Protein AF-A0A210QEM3-F1 (afdb_monomer_lite)

Foldseek 3Di:
DDDDDDDDDDDDDPPPPDPPPDDDDDDDDDDDDDDDDDDDDDDDDDDDDDDDDDDDDDPDPDPPPPPPPPPVDQDDDDPPQWDWDDDPNDTAIEGKDKEAWQWFWATDPHHHYHIDTDGADPQWTGGHIDMPSDPDRHTDGQDDLVVAPQKDFAPDWAAADVGDIHRIAGNQVQQWAESHSNDTDHHDDDPQWTQDNHRDTDGDDDPPPPPDD

Organism: Mizuhopecten yessoensis (NCBI:txid6573)

Sequence (213 aa):
MYGLPALIQVLTFSVLICCIRHGLSLEPDDKLQTLGNDEPNKRQLEQSINPLGGSRVLLALLPRDDESDSKEQPPQFDYAYQIKREKDGRMIICGRTTCPPGTEVNPCKINNSDDTCIGCPPGKQMLDQTRSEAYVLHCVDIPSCHNWPGTVETAENHKCTGGFRMRCRCNTEDGKCGYDPCHCMKRSCAEGESLQQNCTCKPLVEPEVTTRR

Secondary structure (DSSP, 8-state):
-----------S--SSSSSSS---------------------------------------------------PPPP--SSSEEEEEETTEEEEEE--EEPTTEEEE--SSTTEE-EEEEPPTTEE--S-EETTSS--SPEE---GGGSTTEEEEEEEEEPTTS-EEEEEE-TTTTEE-S-GGGPEE----TTEEE-TTS-EEE----------

pLDDT: mean 74.05, std 21.32, range [36.38, 98.0]

Radius of gyration: 32.5 Å; chains: 1; bounding box: 85×85×70 Å

Structure (mmCIF, N/CA/C/O backbone):
data_AF-A0A210QEM3-F1
#
_entry.id   AF-A0A210QEM3-F1
#
loop_
_atom_site.group_PDB
_atom_site.id
_atom_site.type_symbol
_atom_site.label_atom_id
_atom_site.label_alt_id
_atom_site.label_comp_id
_atom_site.label_asym_id
_atom_site.label_entity_id
_atom_site.label_seq_id
_atom_site.pdbx_PDB_ins_code
_atom_site.Cartn_x
_atom_site.Cartn_y
_atom_site.Cartn_z
_atom_site.occupancy
_atom_site.B_iso_or_equiv
_atom_site.auth_seq_id
_atom_site.auth_comp_id
_atom_site.auth_asym_id
_atom_site.auth_atom_id
_atom_site.pdbx_PDB_model_num
ATOM 1 N N . MET A 1 1 ? -43.822 52.856 2.949 1.00 37.34 1 MET A N 1
ATOM 2 C CA . MET A 1 1 ? -44.004 52.277 4.296 1.00 37.34 1 MET A CA 1
ATOM 3 C C . MET A 1 1 ? -43.200 50.986 4.341 1.00 37.34 1 MET A C 1
ATOM 5 O O . MET A 1 1 ? -43.490 50.126 3.527 1.00 37.34 1 MET A O 1
ATOM 9 N N . TYR A 1 2 ? -42.169 50.959 5.203 1.00 40.00 2 TYR A N 1
ATOM 10 C CA . TYR A 1 2 ? -41.313 49.838 5.663 1.00 40.00 2 TYR A CA 1
ATOM 11 C C . TYR A 1 2 ? -40.713 48.915 4.569 1.00 40.00 2 TYR A C 1
ATOM 13 O O . TYR A 1 2 ? -41.435 48.180 3.919 1.00 40.00 2 TYR A O 1
ATOM 21 N N . GLY A 1 3 ? -39.410 48.859 4.275 1.00 40.75 3 GLY A N 1
ATOM 22 C CA . GLY A 1 3 ? -38.230 49.235 5.051 1.00 40.75 3 GLY A CA 1
ATOM 23 C C . GLY A 1 3 ? -37.833 48.134 6.038 1.00 40.75 3 GLY A C 1
ATOM 24 O O . GLY A 1 3 ? -38.239 48.217 7.190 1.00 40.75 3 GLY A O 1
ATOM 25 N N . LEU A 1 4 ? -37.037 47.145 5.605 1.00 43.06 4 LEU A N 1
ATOM 26 C CA . LEU A 1 4 ? -36.119 46.392 6.474 1.00 43.06 4 LEU A CA 1
ATOM 27 C C . LEU A 1 4 ? -34.976 45.751 5.654 1.00 43.06 4 LEU A C 1
ATOM 29 O O . LEU A 1 4 ? -35.239 45.262 4.554 1.00 43.06 4 LEU A O 1
ATOM 33 N N . PRO A 1 5 ? -33.719 45.797 6.140 1.00 57.25 5 PRO A N 1
ATOM 34 C CA . PRO A 1 5 ? -32.524 45.648 5.319 1.00 57.25 5 PRO A CA 1
ATOM 35 C C . PRO A 1 5 ? -31.789 44.316 5.516 1.00 57.25 5 PRO A C 1
ATOM 37 O O . PRO A 1 5 ? -31.920 43.631 6.528 1.00 57.25 5 PRO A O 1
ATOM 40 N N . ALA A 1 6 ? -30.948 44.014 4.528 1.00 52.09 6 ALA A N 1
ATOM 41 C CA . ALA A 1 6 ? -29.898 43.013 4.579 1.00 52.09 6 ALA A CA 1
ATOM 42 C C . ALA A 1 6 ? -28.886 43.325 5.695 1.00 52.09 6 ALA A C 1
ATOM 44 O O . ALA A 1 6 ? -28.260 44.383 5.697 1.00 52.09 6 ALA A O 1
ATOM 45 N N . LEU A 1 7 ? -28.716 42.390 6.627 1.00 48.38 7 LEU A N 1
ATOM 46 C CA . LEU A 1 7 ? -27.633 42.364 7.608 1.00 48.38 7 LEU A CA 1
ATOM 47 C C . LEU A 1 7 ? -27.592 40.955 8.198 1.00 48.38 7 LEU A C 1
ATOM 49 O O . LEU A 1 7 ? -28.555 40.557 8.835 1.00 48.38 7 LEU A O 1
ATOM 53 N N . ILE A 1 8 ? -26.522 40.210 7.915 1.00 46.78 8 ILE A N 1
ATOM 54 C CA . ILE A 1 8 ? -25.832 39.203 8.750 1.00 46.78 8 ILE A CA 1
ATOM 55 C C . ILE A 1 8 ? -24.813 38.539 7.811 1.00 46.78 8 ILE A C 1
ATOM 57 O O . ILE A 1 8 ? -25.090 37.555 7.132 1.00 46.78 8 ILE A O 1
ATOM 61 N N . GLN A 1 9 ? -23.630 39.141 7.706 1.00 49.38 9 GLN A N 1
ATOM 62 C CA . GLN A 1 9 ? -22.464 38.503 7.091 1.00 49.38 9 GLN A CA 1
ATOM 63 C C . GLN A 1 9 ? -21.166 39.100 7.638 1.00 49.38 9 GLN A C 1
ATOM 65 O O . GLN A 1 9 ? -20.290 39.515 6.900 1.00 49.38 9 GLN A O 1
ATOM 70 N N . VAL A 1 10 ? -21.036 39.166 8.959 1.00 51.25 10 VAL A N 1
ATOM 71 C CA . VAL A 1 10 ? -19.742 39.320 9.632 1.00 51.25 10 VAL A CA 1
ATOM 72 C C . VAL A 1 10 ? -19.930 38.688 11.002 1.00 51.25 10 VAL A C 1
ATOM 74 O O . VAL A 1 10 ? -20.846 39.117 11.691 1.00 51.25 10 VAL A O 1
ATOM 77 N N . LEU A 1 11 ? -19.147 37.658 11.347 1.00 48.66 11 LEU A N 1
ATOM 78 C CA . LEU A 1 11 ? -18.723 37.268 12.709 1.00 48.66 11 LEU A CA 1
ATOM 79 C C . LEU A 1 11 ? -18.303 35.786 12.746 1.00 48.66 11 LEU A C 1
ATOM 81 O O . LEU A 1 11 ? -19.005 34.968 13.315 1.00 48.66 11 LEU A O 1
ATOM 85 N N . THR A 1 12 ? -17.133 35.448 12.196 1.00 50.28 12 THR A N 1
ATOM 86 C CA . THR A 1 12 ? -16.315 34.305 12.669 1.00 50.28 12 THR A CA 1
ATOM 87 C C . THR A 1 12 ? -14.859 34.482 12.217 1.00 50.28 12 THR A C 1
ATOM 89 O O . THR A 1 12 ? -14.340 33.689 11.442 1.00 50.28 12 THR A O 1
ATOM 92 N N . PHE A 1 13 ? -14.188 35.552 12.656 1.00 46.12 13 PHE A N 1
ATOM 93 C CA . PHE A 1 13 ? -12.737 35.734 12.450 1.00 46.12 13 PHE A CA 1
ATOM 94 C C . PHE A 1 13 ? -12.047 36.382 13.665 1.00 46.12 13 PHE A C 1
ATOM 96 O O . PHE A 1 13 ? -11.119 37.172 13.527 1.00 46.12 13 PHE A O 1
ATOM 103 N N . SER A 1 14 ? -12.489 36.062 14.888 1.00 47.56 14 SER A N 1
ATOM 104 C CA . SER A 1 14 ? -11.994 36.745 16.101 1.00 47.56 14 SER A CA 1
ATOM 105 C C . SER A 1 14 ? -11.595 35.825 17.261 1.00 47.56 14 SER A C 1
ATOM 107 O O . SER A 1 14 ? -11.586 36.269 18.401 1.00 47.56 14 SER A O 1
ATOM 109 N N . VAL A 1 15 ? -11.212 34.568 17.005 1.00 48.41 15 VAL A N 1
ATOM 110 C CA . VAL A 1 15 ? -10.744 33.645 18.072 1.00 48.41 15 VAL A CA 1
ATOM 111 C C . VAL A 1 15 ? -9.294 33.179 17.869 1.00 48.41 15 VAL A C 1
ATOM 113 O O . VAL A 1 15 ? -8.846 32.233 18.499 1.00 48.41 15 VAL A O 1
ATOM 116 N N . LEU A 1 16 ? -8.504 33.862 17.032 1.00 46.97 16 LEU A N 1
ATOM 117 C CA . LEU A 1 16 ? -7.107 33.470 16.794 1.00 46.97 16 LEU A CA 1
ATOM 118 C C . LEU A 1 16 ? -6.086 34.601 16.966 1.00 46.97 16 LEU A C 1
ATOM 120 O O . LEU A 1 16 ? -5.056 34.588 16.311 1.00 46.97 16 LEU A O 1
ATOM 124 N N . ILE A 1 17 ? -6.345 35.588 17.833 1.00 48.59 17 ILE A N 1
ATOM 125 C CA . ILE A 1 17 ? -5.332 36.581 18.241 1.00 48.59 17 ILE A CA 1
ATOM 126 C C . ILE A 1 17 ? -5.598 37.012 19.694 1.00 48.59 17 ILE A C 1
ATOM 128 O O . ILE A 1 17 ? -6.078 38.111 19.945 1.00 48.59 17 ILE A O 1
ATOM 132 N N . CYS A 1 18 ? -5.336 36.143 20.677 1.00 42.44 18 CYS A N 1
ATOM 133 C CA . CYS A 1 18 ? -5.337 36.567 22.090 1.00 42.44 18 CYS A CA 1
ATOM 134 C C . CYS A 1 18 ? -4.281 35.880 22.981 1.00 42.44 18 CYS A C 1
ATOM 136 O O . CYS A 1 18 ? -4.315 36.035 24.195 1.00 42.44 18 CYS A O 1
ATOM 138 N N . CYS A 1 19 ? -3.301 35.167 22.410 1.00 47.31 19 CYS A N 1
ATOM 139 C CA . CYS A 1 19 ? -2.263 34.481 23.202 1.00 47.31 19 CYS A CA 1
ATOM 140 C C . CYS A 1 19 ? -0.838 35.037 23.031 1.00 47.31 19 CYS A C 1
ATOM 142 O O . CYS A 1 19 ? 0.101 34.415 23.505 1.00 47.31 19 CYS A O 1
ATOM 144 N N . ILE A 1 20 ? -0.647 36.206 22.404 1.00 47.25 20 ILE A N 1
ATOM 145 C CA . ILE A 1 20 ? 0.704 36.781 22.194 1.00 47.25 20 ILE A CA 1
ATOM 146 C C . ILE A 1 20 ? 1.049 37.884 23.221 1.00 47.25 20 ILE A C 1
ATOM 148 O O . ILE A 1 20 ? 2.148 38.423 23.208 1.00 47.25 20 ILE A O 1
ATOM 152 N N . ARG A 1 21 ? 0.153 38.239 24.159 1.00 48.31 21 ARG A N 1
ATOM 153 C CA . ARG A 1 21 ? 0.318 39.474 24.957 1.00 48.31 21 ARG A CA 1
ATOM 154 C C . ARG A 1 21 ? 0.451 39.338 26.474 1.00 48.31 21 ARG A C 1
ATOM 156 O O . ARG A 1 21 ? 0.221 40.319 27.169 1.00 48.31 21 ARG A O 1
ATOM 163 N N . HIS A 1 22 ? 0.883 38.192 26.990 1.00 42.38 22 HIS A N 1
ATOM 164 C CA . HIS A 1 22 ? 1.347 38.114 28.377 1.00 42.38 22 HIS A CA 1
ATOM 165 C C . HIS A 1 22 ? 2.689 37.393 28.446 1.00 42.38 22 HIS A C 1
ATOM 167 O O . HIS A 1 22 ? 2.759 36.169 28.441 1.00 42.38 22 HIS A O 1
ATOM 173 N N . GLY A 1 23 ? 3.755 38.197 28.493 1.00 48.69 23 GLY A N 1
ATOM 174 C CA . GLY A 1 23 ? 5.089 37.750 28.855 1.00 48.69 23 GLY A CA 1
ATOM 175 C C . GLY A 1 23 ? 5.078 37.189 30.270 1.00 48.69 23 GLY A C 1
ATOM 176 O O . GLY A 1 23 ? 5.073 37.940 31.243 1.00 48.69 23 GLY A O 1
ATOM 177 N N . LEU A 1 24 ? 5.066 35.865 30.364 1.00 41.03 24 LEU A N 1
ATOM 178 C CA . LEU A 1 24 ? 5.421 35.154 31.578 1.00 41.03 24 LEU A CA 1
ATOM 179 C C . LEU A 1 24 ? 6.861 34.676 31.432 1.00 41.03 24 LEU A C 1
ATOM 181 O O . LEU A 1 24 ? 7.169 33.726 30.719 1.00 41.03 24 LEU A O 1
ATOM 185 N N . SER A 1 25 ? 7.714 35.443 32.100 1.00 48.97 25 SER A N 1
ATOM 186 C CA . SER A 1 25 ? 9.073 35.113 32.492 1.00 48.97 25 SER A CA 1
ATOM 187 C C . SER A 1 25 ? 9.049 33.891 33.411 1.00 48.97 25 SER A C 1
ATOM 189 O O . SER A 1 25 ? 8.395 33.929 34.454 1.00 48.97 25 SER A O 1
ATOM 191 N N . LEU A 1 26 ? 9.749 32.826 33.028 1.00 42.75 26 LEU A N 1
ATOM 192 C CA . LEU A 1 26 ? 10.097 31.708 33.901 1.00 42.75 26 LEU A CA 1
ATOM 193 C C . LEU A 1 26 ? 11.559 31.344 33.626 1.00 42.75 26 LEU A C 1
ATOM 195 O O . LEU A 1 26 ? 11.868 30.626 32.682 1.00 42.75 26 LEU A O 1
ATOM 199 N N . GLU A 1 27 ? 12.435 31.864 34.474 1.00 52.75 27 GLU A N 1
ATOM 200 C CA . GLU A 1 27 ? 13.773 31.346 34.764 1.00 52.75 27 GLU A CA 1
ATOM 201 C C . GLU A 1 27 ? 13.915 31.324 36.299 1.00 52.75 27 GLU A C 1
ATOM 203 O O . GLU A 1 27 ? 13.178 32.048 36.979 1.00 52.75 27 GLU A O 1
ATOM 208 N N . PRO A 1 28 ? 14.931 30.660 36.864 1.00 63.88 28 PRO A N 1
ATOM 209 C CA . PRO A 1 28 ? 15.351 29.274 36.647 1.00 63.88 28 PRO A CA 1
ATOM 210 C C . PRO A 1 28 ? 15.502 28.558 38.012 1.00 63.88 28 PRO A C 1
ATOM 212 O O . PRO A 1 28 ? 15.402 29.194 39.055 1.00 63.88 28 PRO A O 1
ATOM 215 N N . ASP A 1 29 ? 15.794 27.255 38.035 1.00 46.38 29 ASP A N 1
ATOM 216 C CA . ASP A 1 29 ? 16.533 26.705 39.178 1.00 46.38 29 ASP A CA 1
ATOM 217 C C . ASP A 1 29 ? 17.413 25.516 38.786 1.00 46.38 29 ASP A C 1
ATOM 219 O O . ASP A 1 29 ? 17.016 24.586 38.079 1.00 46.38 29 ASP A O 1
ATOM 223 N N . ASP A 1 30 ? 18.641 25.628 39.272 1.00 45.38 30 ASP A N 1
ATOM 224 C CA . ASP A 1 30 ? 19.805 24.781 39.106 1.00 45.38 30 ASP A CA 1
ATOM 225 C C . ASP A 1 30 ? 19.630 23.347 39.628 1.00 45.38 30 ASP A C 1
ATOM 227 O O . ASP A 1 30 ? 19.049 23.116 40.691 1.00 45.38 30 ASP A O 1
ATOM 231 N N . LYS A 1 31 ? 20.294 22.391 38.958 1.00 47.41 31 LYS A N 1
ATOM 232 C CA . LYS A 1 31 ? 21.252 21.466 39.603 1.00 47.41 31 LYS A CA 1
ATOM 233 C C . LYS A 1 31 ? 22.056 20.651 38.584 1.00 47.41 31 LYS A C 1
ATOM 235 O O . LYS A 1 31 ? 21.668 19.578 38.139 1.00 47.41 31 LYS A O 1
ATOM 240 N N . LEU A 1 32 ? 23.212 21.220 38.259 1.00 42.81 32 LEU A N 1
ATOM 241 C CA . LEU A 1 32 ? 24.548 20.618 38.243 1.00 42.81 32 LEU A CA 1
ATOM 242 C C . LEU A 1 32 ? 24.647 19.080 38.390 1.00 42.81 32 LEU A C 1
ATOM 244 O O . LEU A 1 32 ? 24.393 18.542 39.466 1.00 42.81 32 LEU A O 1
ATOM 248 N N . GLN A 1 33 ? 25.217 18.419 37.376 1.00 44.97 33 GLN A N 1
ATOM 249 C CA . GLN A 1 33 ? 26.325 17.474 37.574 1.00 44.97 33 GLN A CA 1
ATOM 250 C C . GLN A 1 33 ? 27.206 17.385 36.315 1.00 44.97 33 GLN A C 1
ATOM 252 O O . GLN A 1 33 ? 26.796 16.950 35.244 1.00 44.97 33 GLN A O 1
ATOM 257 N N . THR A 1 34 ? 28.430 17.870 36.498 1.00 45.78 34 THR A N 1
ATOM 258 C CA . THR A 1 34 ? 29.618 17.843 35.638 1.00 45.78 34 THR A CA 1
ATOM 259 C C . THR A 1 34 ? 30.283 16.470 35.572 1.00 45.78 34 THR A C 1
ATOM 261 O O . THR A 1 34 ? 30.386 15.821 36.610 1.00 45.78 34 THR A O 1
ATOM 264 N N . LEU A 1 35 ? 30.837 16.130 34.397 1.00 41.78 35 LEU A N 1
ATOM 265 C CA . LEU A 1 35 ? 32.106 15.417 34.099 1.00 41.78 35 LEU A CA 1
ATOM 266 C C . LEU A 1 35 ? 31.945 14.765 32.710 1.00 41.78 35 LEU A C 1
ATOM 268 O O . LEU A 1 35 ? 30.997 14.025 32.502 1.00 41.78 35 LEU A O 1
ATOM 272 N N . GLY A 1 36 ? 32.786 14.955 31.702 1.00 37.44 36 GLY A N 1
ATOM 273 C CA . GLY A 1 36 ? 34.039 15.677 31.555 1.00 37.44 36 GLY A CA 1
ATOM 274 C C . GLY A 1 36 ? 34.586 15.391 30.145 1.00 37.44 36 GLY A C 1
ATOM 275 O O . GLY A 1 36 ? 34.255 14.362 29.567 1.00 37.44 36 GLY A O 1
ATOM 276 N N . ASN A 1 37 ? 35.414 16.316 29.656 1.00 44.66 37 ASN A N 1
ATOM 277 C CA . ASN A 1 37 ? 36.525 16.134 28.710 1.00 44.66 37 ASN A CA 1
ATOM 278 C C . ASN A 1 37 ? 36.220 15.551 27.314 1.00 44.66 37 ASN A C 1
ATOM 280 O O . ASN A 1 37 ? 35.987 14.361 27.156 1.00 44.66 37 ASN A O 1
ATOM 284 N N . ASP A 1 38 ? 36.295 16.390 26.278 1.00 40.47 38 ASP A N 1
ATOM 285 C CA . ASP A 1 38 ? 37.507 16.521 25.446 1.00 40.47 38 ASP A CA 1
ATOM 286 C C . ASP A 1 38 ? 37.224 17.446 24.241 1.00 40.47 38 ASP A C 1
ATOM 288 O O . ASP A 1 38 ? 36.513 17.110 23.295 1.00 40.47 38 ASP A O 1
ATOM 292 N N . GLU A 1 39 ? 37.798 18.648 24.296 1.00 48.88 39 GLU A N 1
ATOM 293 C CA . GLU A 1 39 ? 38.189 19.451 23.127 1.00 48.88 39 GLU A CA 1
ATOM 294 C C . GLU A 1 39 ? 39.600 18.975 22.676 1.00 48.88 39 GLU A C 1
ATOM 296 O O . GLU A 1 39 ? 40.240 18.266 23.454 1.00 48.88 39 GLU A O 1
ATOM 301 N N . PRO A 1 40 ? 40.184 19.375 21.518 1.00 59.03 40 PRO A N 1
ATOM 302 C CA . PRO A 1 40 ? 39.831 20.538 20.702 1.00 59.03 40 PRO A CA 1
ATOM 303 C C . PRO A 1 40 ? 39.886 20.313 19.176 1.00 59.03 40 PRO A C 1
ATOM 305 O O . PRO A 1 40 ? 40.305 19.274 18.666 1.00 59.03 40 PRO A O 1
ATOM 308 N N . ASN A 1 41 ? 39.593 21.402 18.453 1.00 36.38 41 ASN A N 1
ATOM 309 C CA . ASN A 1 41 ? 40.469 21.990 17.422 1.00 36.38 41 ASN A CA 1
ATOM 310 C C . ASN A 1 41 ? 39.759 22.254 16.085 1.00 36.38 41 ASN A C 1
ATOM 312 O O . ASN A 1 41 ? 39.701 21.389 15.212 1.00 36.38 41 ASN A O 1
ATOM 316 N N . LYS A 1 42 ? 39.372 23.517 15.855 1.00 40.91 42 LYS A N 1
ATOM 317 C CA . LYS A 1 42 ? 39.742 24.194 14.603 1.00 40.91 42 LYS A CA 1
ATOM 318 C C . LYS A 1 42 ? 39.652 25.718 14.704 1.00 40.91 42 LYS A C 1
ATOM 320 O O . LYS A 1 42 ? 38.589 26.315 14.638 1.00 40.91 42 LYS A O 1
ATOM 325 N N . ARG A 1 43 ? 40.847 26.295 14.848 1.00 48.69 43 ARG A N 1
ATOM 326 C CA . ARG A 1 43 ? 41.405 27.445 14.115 1.00 48.69 43 ARG A CA 1
ATOM 327 C C . ARG A 1 43 ? 40.424 28.487 13.556 1.00 48.69 43 ARG A C 1
ATOM 329 O O . ARG A 1 43 ? 39.762 28.260 12.551 1.00 48.69 43 ARG A O 1
ATOM 336 N N . GLN A 1 44 ? 40.514 29.668 14.171 1.00 47.59 44 GLN A N 1
ATOM 337 C CA . GLN A 1 44 ? 40.769 30.978 13.556 1.00 47.59 44 GLN A CA 1
ATOM 338 C C . GLN A 1 44 ? 40.582 31.108 12.035 1.00 47.59 44 GLN A C 1
ATOM 340 O O . GLN A 1 44 ? 41.342 30.524 11.262 1.00 47.59 44 GLN A O 1
ATOM 345 N N . LEU A 1 45 ? 39.753 32.078 11.642 1.00 48.34 45 LEU A N 1
ATOM 346 C CA . LEU A 1 45 ? 40.225 33.145 10.759 1.00 48.34 45 LEU A CA 1
ATOM 347 C C . LEU A 1 45 ? 39.426 34.430 11.019 1.00 48.34 45 LEU A C 1
ATOM 349 O O . LEU A 1 45 ? 38.253 34.539 10.673 1.00 48.34 45 LEU A O 1
ATOM 353 N N . GLU A 1 46 ? 40.083 35.393 11.661 1.00 48.38 46 GLU A N 1
ATOM 354 C CA . GLU A 1 46 ? 39.710 36.803 11.592 1.00 48.38 46 GLU A CA 1
ATOM 355 C C . GLU A 1 46 ? 39.937 37.311 10.166 1.00 48.38 46 GLU A C 1
ATOM 357 O O . GLU A 1 46 ? 40.971 37.004 9.571 1.00 48.38 46 GLU A O 1
ATOM 362 N N . GLN A 1 47 ? 39.044 38.163 9.660 1.00 42.78 47 GLN A N 1
ATOM 363 C CA . GLN A 1 47 ? 39.455 39.256 8.781 1.00 42.78 47 GLN A CA 1
ATOM 364 C C . GLN A 1 47 ? 38.427 40.392 8.784 1.00 42.78 47 GLN A C 1
ATOM 366 O O . GLN A 1 47 ? 37.324 40.304 8.252 1.00 42.78 47 GLN A O 1
ATOM 371 N N . SER A 1 48 ? 38.861 41.465 9.439 1.00 46.69 48 SER A N 1
ATOM 372 C CA . SER A 1 48 ? 38.424 42.852 9.314 1.00 46.69 48 SER A CA 1
ATOM 373 C C . SER A 1 48 ? 38.693 43.379 7.900 1.00 46.69 48 SER A C 1
ATOM 375 O O . SER A 1 48 ? 39.764 43.088 7.380 1.00 46.69 48 SER A O 1
ATOM 377 N N . ILE A 1 49 ? 37.784 44.183 7.329 1.00 43.41 49 ILE A N 1
ATOM 378 C CA . ILE A 1 49 ? 38.0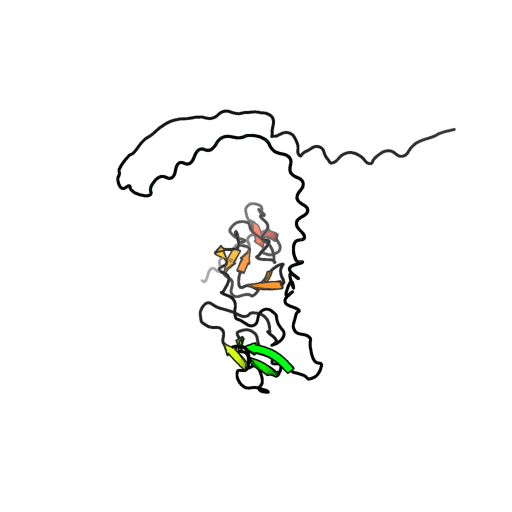79 45.351 6.471 1.00 43.41 49 ILE A CA 1
ATOM 379 C C . ILE A 1 49 ? 36.861 46.301 6.481 1.00 43.41 49 ILE A C 1
ATOM 381 O O . ILE A 1 49 ? 35.707 45.889 6.385 1.00 43.41 49 ILE A O 1
ATOM 385 N N . ASN A 1 50 ? 37.178 47.588 6.619 1.00 46.62 50 ASN A N 1
ATOM 386 C CA . ASN A 1 50 ? 36.311 48.761 6.729 1.00 46.62 50 ASN A CA 1
ATOM 387 C C . ASN A 1 50 ? 35.578 49.174 5.428 1.00 46.62 50 ASN A C 1
ATOM 389 O O . ASN A 1 50 ? 35.952 48.736 4.340 1.00 46.62 50 ASN A O 1
ATOM 393 N N . PRO A 1 51 ? 34.575 50.076 5.534 1.00 60.97 51 PRO A N 1
ATOM 394 C CA . PRO A 1 51 ? 33.771 50.582 4.421 1.00 60.97 51 PRO A CA 1
ATOM 395 C C . PRO A 1 51 ? 34.418 51.809 3.760 1.00 60.97 51 PRO A C 1
ATOM 397 O O . PRO A 1 51 ? 35.139 52.536 4.434 1.00 60.97 51 PRO A O 1
ATOM 400 N N . LEU A 1 52 ? 34.113 52.074 2.479 1.00 42.59 52 LEU A N 1
ATOM 401 C CA . LEU A 1 52 ? 33.968 53.420 1.884 1.00 42.59 52 LEU A CA 1
ATOM 402 C C . LEU A 1 52 ? 33.721 53.342 0.365 1.00 42.59 52 LEU A C 1
ATOM 404 O O . LEU A 1 52 ? 34.521 52.787 -0.374 1.00 42.59 52 LEU A O 1
ATOM 408 N N . GLY A 1 53 ? 32.624 53.977 -0.061 1.00 40.66 53 GLY A N 1
ATOM 409 C CA . GLY A 1 53 ? 32.545 54.883 -1.213 1.00 40.66 53 GLY A CA 1
ATOM 410 C C . GLY A 1 53 ? 32.939 54.392 -2.612 1.00 40.66 53 GLY A C 1
ATOM 411 O O . GLY A 1 53 ? 34.108 54.182 -2.910 1.00 4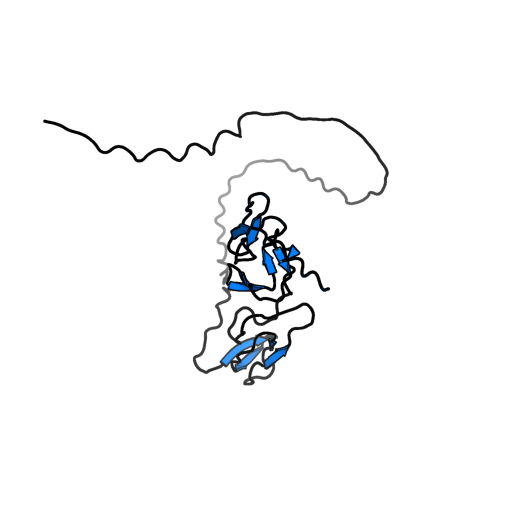0.66 53 GLY A O 1
ATOM 412 N N . GLY A 1 54 ? 31.979 54.434 -3.541 1.00 39.09 54 GLY A N 1
ATOM 413 C CA . GLY A 1 54 ? 32.307 54.588 -4.959 1.00 39.09 54 GLY A CA 1
ATOM 414 C C . GLY A 1 54 ? 31.246 54.074 -5.918 1.00 39.09 54 GLY A C 1
ATOM 415 O O . GLY A 1 54 ? 31.310 52.932 -6.358 1.00 39.09 54 GLY A O 1
ATOM 416 N N . SER A 1 55 ? 30.318 54.949 -6.311 1.00 52.31 55 SER A N 1
ATOM 417 C CA . SER A 1 55 ? 29.511 54.769 -7.520 1.00 52.31 55 SER A CA 1
ATOM 418 C C . SER A 1 55 ? 30.411 54.561 -8.735 1.00 52.31 55 SER A C 1
ATOM 420 O O . SER A 1 55 ? 31.100 55.486 -9.166 1.00 52.31 55 SER A O 1
ATOM 422 N N . ARG A 1 56 ? 30.332 53.379 -9.346 1.00 44.72 56 ARG A N 1
ATOM 423 C CA . ARG A 1 56 ? 30.655 53.175 -10.759 1.00 44.72 56 ARG A CA 1
ATOM 424 C C . ARG A 1 56 ? 29.616 52.255 -11.379 1.00 44.72 56 ARG A C 1
ATOM 426 O O . ARG A 1 56 ? 29.576 51.059 -11.121 1.00 44.72 56 ARG A O 1
ATOM 433 N N . VAL A 1 57 ? 28.780 52.868 -12.207 1.00 51.81 57 VAL A N 1
ATOM 434 C CA . VAL A 1 57 ? 27.946 52.201 -13.201 1.00 51.81 57 VAL A CA 1
ATOM 435 C C . VAL A 1 57 ? 28.896 51.540 -14.200 1.00 51.81 57 VAL A C 1
ATOM 437 O O . VAL A 1 57 ? 29.530 52.227 -14.999 1.00 51.81 57 VAL A O 1
ATOM 440 N N . LEU A 1 58 ? 29.027 50.218 -14.123 1.00 46.72 58 LEU A N 1
ATOM 441 C CA . LEU A 1 58 ? 29.639 49.401 -15.164 1.00 46.72 58 LEU A CA 1
ATOM 442 C C . LEU A 1 58 ? 28.527 48.531 -15.757 1.00 46.72 58 LEU A C 1
ATOM 444 O O . LEU A 1 58 ? 28.081 47.570 -15.135 1.00 46.72 58 LEU A O 1
ATOM 448 N N . LEU A 1 59 ? 28.057 48.896 -16.953 1.00 52.00 59 LEU A N 1
ATOM 449 C CA . LEU A 1 59 ? 27.302 47.984 -17.808 1.00 52.00 59 LEU A CA 1
ATOM 450 C C . LEU A 1 59 ? 28.263 46.868 -18.241 1.00 52.00 59 LEU A C 1
ATOM 452 O O . LEU A 1 59 ? 29.030 47.033 -19.188 1.00 52.00 59 LEU A O 1
ATOM 456 N N . ALA A 1 60 ? 28.238 45.750 -17.522 1.00 44.59 60 ALA A N 1
ATOM 457 C CA . ALA A 1 60 ? 28.817 44.499 -17.978 1.00 44.59 60 ALA A CA 1
ATOM 458 C C . ALA A 1 60 ? 27.736 43.732 -18.749 1.00 44.59 60 ALA A C 1
ATOM 460 O O . ALA A 1 60 ? 26.708 43.347 -18.194 1.00 44.59 60 ALA A O 1
ATOM 461 N N . LEU A 1 61 ? 27.966 43.551 -20.049 1.00 52.44 61 LEU A N 1
ATOM 462 C CA . LEU A 1 61 ? 27.245 42.598 -20.883 1.00 52.44 61 LEU A CA 1
ATOM 463 C C . LEU A 1 61 ? 27.598 41.193 -20.382 1.00 52.44 61 LEU A C 1
ATOM 465 O O . LEU A 1 61 ? 28.652 40.660 -20.725 1.00 52.44 61 LEU A O 1
ATOM 469 N N . LEU A 1 62 ? 26.748 40.627 -19.526 1.00 45.81 62 LEU A N 1
ATOM 470 C CA . LEU A 1 62 ? 26.833 39.217 -19.167 1.00 45.81 62 LEU A CA 1
ATOM 471 C C . LEU A 1 62 ? 26.359 38.373 -20.363 1.00 45.81 62 LEU A C 1
ATOM 473 O O . LEU A 1 62 ? 25.326 38.704 -20.959 1.00 45.81 62 LEU A O 1
ATOM 477 N N . PRO A 1 63 ? 27.084 37.304 -20.734 1.00 47.62 63 PRO A N 1
ATOM 478 C CA . PRO A 1 63 ? 26.545 36.294 -21.628 1.00 47.62 63 PRO A CA 1
ATOM 479 C C . PRO A 1 63 ? 25.301 35.688 -20.971 1.00 47.62 63 PRO A C 1
ATOM 481 O O . PRO A 1 63 ? 25.283 35.415 -19.773 1.00 47.62 63 PRO A O 1
ATOM 484 N N . ARG A 1 64 ? 24.231 35.540 -21.757 1.00 46.75 64 ARG A N 1
ATOM 485 C CA . ARG A 1 64 ? 23.087 34.718 -21.370 1.00 46.75 64 ARG A CA 1
ATOM 486 C C . ARG A 1 64 ? 23.599 33.288 -21.290 1.00 46.75 64 ARG A C 1
ATOM 488 O O . ARG A 1 64 ? 23.783 32.655 -22.325 1.00 46.75 64 ARG A O 1
ATOM 495 N N . ASP A 1 65 ? 23.861 32.820 -20.081 1.00 45.41 65 ASP A N 1
ATOM 496 C CA . ASP A 1 65 ? 23.862 31.395 -19.815 1.00 45.41 65 ASP A CA 1
ATOM 497 C C . ASP A 1 65 ? 22.433 30.930 -20.109 1.00 45.41 65 ASP A C 1
ATOM 499 O O . ASP A 1 65 ? 21.491 31.236 -19.375 1.00 45.41 65 ASP A O 1
ATOM 503 N N . ASP A 1 66 ? 22.258 30.301 -21.272 1.00 50.06 66 ASP A N 1
ATOM 504 C CA . ASP A 1 66 ? 21.097 29.483 -21.585 1.00 50.06 66 ASP A CA 1
ATOM 505 C C . ASP A 1 66 ? 21.091 28.337 -20.570 1.00 50.06 66 ASP A C 1
ATOM 507 O O . ASP A 1 66 ? 21.616 27.248 -20.800 1.00 50.06 66 ASP A O 1
ATOM 511 N N . GLU A 1 67 ? 20.542 28.632 -19.394 1.00 55.75 67 GLU A N 1
ATOM 512 C CA . GLU A 1 67 ? 20.162 27.683 -18.366 1.00 55.75 67 GLU A CA 1
ATOM 513 C C . GLU A 1 67 ? 19.034 26.841 -18.970 1.00 55.75 67 GLU A C 1
ATOM 515 O O . GLU A 1 67 ? 17.840 27.100 -18.807 1.00 55.75 67 GLU A O 1
ATOM 520 N N . SER A 1 68 ? 19.431 25.866 -19.791 1.00 54.84 68 SER A N 1
ATOM 521 C CA . SER A 1 68 ? 18.589 24.788 -20.279 1.00 54.84 68 SER A CA 1
ATOM 522 C C . SER A 1 68 ? 18.257 23.902 -19.087 1.00 54.84 68 SER A C 1
ATOM 524 O O . SER A 1 68 ? 18.847 22.840 -18.876 1.00 54.84 68 SER A O 1
ATOM 526 N N . ASP A 1 69 ? 17.322 24.425 -18.298 1.00 49.41 69 ASP A N 1
ATOM 527 C CA . ASP A 1 69 ? 16.505 23.775 -17.296 1.00 49.41 69 ASP A CA 1
ATOM 528 C C . ASP A 1 69 ? 15.943 22.511 -17.946 1.00 49.41 69 ASP A C 1
ATOM 530 O O . ASP A 1 69 ? 14.935 22.513 -18.665 1.00 49.41 69 ASP A O 1
ATOM 534 N N . SER A 1 70 ? 16.716 21.438 -17.795 1.00 50.62 70 SER A N 1
ATOM 535 C CA . SER A 1 70 ? 16.424 20.100 -18.277 1.00 50.62 70 SER A CA 1
ATOM 536 C C . SER A 1 70 ? 15.338 19.566 -17.368 1.00 50.62 70 SER A C 1
ATOM 538 O O . SER A 1 70 ? 15.574 18.724 -16.508 1.00 50.62 70 SER A O 1
ATOM 540 N N . LYS A 1 71 ? 14.139 20.126 -17.526 1.00 50.72 71 LYS A N 1
ATOM 541 C CA . LYS A 1 71 ? 12.913 19.562 -16.996 1.00 50.72 71 LYS A CA 1
ATOM 542 C C . LYS A 1 71 ? 12.920 18.125 -17.472 1.00 50.72 71 LYS A C 1
ATOM 544 O O . LYS A 1 71 ? 12.818 17.904 -18.678 1.00 50.72 71 LYS A O 1
ATOM 549 N N . GLU A 1 72 ? 13.100 17.189 -16.543 1.00 54.69 72 GLU A N 1
ATOM 550 C CA . GLU A 1 72 ? 12.817 15.774 -16.741 1.00 54.69 72 GLU A CA 1
ATOM 551 C C . GLU A 1 72 ? 11.417 15.696 -17.347 1.00 54.69 72 GLU A C 1
ATOM 553 O O . GLU A 1 72 ? 10.395 15.765 -16.662 1.00 54.69 72 GLU A O 1
ATOM 558 N N . GLN A 1 73 ? 11.363 15.675 -18.676 1.00 51.94 73 GLN A N 1
ATOM 559 C CA . GLN A 1 73 ? 10.126 15.463 -19.382 1.00 51.94 73 GLN A CA 1
ATOM 560 C C . GLN A 1 73 ? 9.763 14.013 -19.093 1.00 51.94 73 GLN A C 1
ATOM 562 O O . GLN A 1 73 ? 10.593 13.128 -19.329 1.00 51.94 73 GLN A O 1
ATOM 567 N N . PRO A 1 74 ? 8.552 13.744 -18.579 1.00 55.59 74 PRO A N 1
ATOM 568 C CA . PRO A 1 74 ? 8.101 12.372 -18.450 1.00 55.59 74 PRO A CA 1
ATOM 569 C C . PRO A 1 74 ? 8.238 11.702 -19.827 1.00 55.59 74 PRO A C 1
ATOM 571 O O . PRO A 1 74 ? 7.946 12.349 -20.841 1.00 55.59 74 PRO A O 1
ATOM 574 N N . PRO A 1 75 ? 8.722 10.450 -19.888 1.00 53.84 75 PRO A N 1
ATOM 575 C CA . PRO A 1 75 ? 9.038 9.791 -21.149 1.00 53.84 75 PRO A CA 1
ATOM 576 C C . PRO A 1 75 ? 7.841 9.876 -22.104 1.00 53.84 75 PRO A C 1
ATOM 578 O O . PRO A 1 75 ? 6.732 9.464 -21.759 1.00 53.84 75 PRO A O 1
ATOM 581 N N . GLN A 1 76 ? 8.050 10.446 -23.299 1.00 52.50 76 GLN A N 1
ATOM 582 C CA . GLN A 1 76 ? 7.008 10.502 -24.325 1.00 52.50 76 GLN A CA 1
ATOM 583 C C . GLN A 1 76 ? 6.619 9.074 -24.726 1.00 52.50 76 GLN A C 1
ATOM 585 O O . GLN A 1 76 ? 7.441 8.304 -25.228 1.00 52.50 76 GLN A O 1
ATOM 590 N N . PHE A 1 77 ? 5.356 8.724 -24.486 1.00 52.84 77 PHE A N 1
ATOM 591 C CA . PHE A 1 77 ? 4.803 7.414 -24.801 1.00 52.84 77 PHE A CA 1
ATOM 592 C C . PHE A 1 77 ? 4.603 7.267 -26.314 1.00 52.84 77 PHE A C 1
ATOM 594 O O . PHE A 1 77 ? 3.684 7.841 -26.893 1.00 52.84 77 PHE A O 1
ATOM 601 N N . ASP A 1 78 ? 5.460 6.466 -26.942 1.00 51.81 78 ASP A N 1
ATOM 602 C CA . ASP A 1 78 ? 5.260 5.957 -28.297 1.00 51.81 78 ASP A CA 1
ATOM 603 C C . ASP A 1 78 ? 4.144 4.894 -28.249 1.00 51.81 78 ASP A C 1
ATOM 605 O O . ASP A 1 78 ? 4.168 3.995 -27.401 1.00 51.81 78 ASP A O 1
ATOM 609 N N . TYR A 1 79 ? 3.137 4.984 -29.121 1.00 51.88 79 TYR A N 1
ATOM 610 C CA . TYR A 1 79 ? 1.971 4.078 -29.124 1.00 51.88 79 TYR A CA 1
ATOM 611 C C . TYR A 1 79 ? 2.329 2.610 -29.433 1.00 51.88 79 TYR A C 1
ATOM 613 O O . TYR A 1 79 ? 1.493 1.716 -29.308 1.00 51.88 79 TYR A O 1
ATOM 621 N N . ALA A 1 80 ? 3.577 2.334 -29.800 1.00 58.78 80 ALA A N 1
ATOM 622 C CA . ALA A 1 80 ? 4.093 1.001 -30.043 1.00 58.78 80 ALA A CA 1
ATOM 623 C C . ALA A 1 80 ? 4.537 0.324 -28.736 1.00 58.78 80 ALA A C 1
ATOM 625 O O . ALA A 1 80 ? 5.727 0.287 -28.505 1.00 58.78 80 ALA 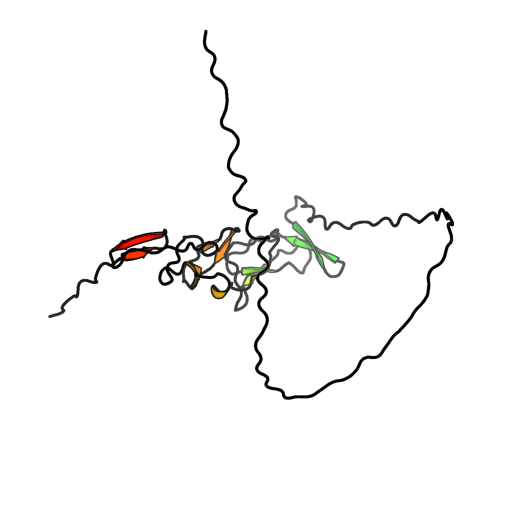A O 1
ATOM 626 N N . TYR A 1 81 ? 3.617 -0.174 -27.889 1.00 67.56 81 TYR A N 1
ATOM 627 C CA . TYR A 1 81 ? 3.781 -1.193 -26.807 1.00 67.56 81 TYR A CA 1
ATOM 628 C C . TYR A 1 81 ? 5.082 -1.254 -25.961 1.00 67.56 81 TYR A C 1
ATOM 630 O O . TYR A 1 81 ? 5.302 -2.216 -25.227 1.00 67.56 81 TYR A O 1
ATOM 638 N N . GLN A 1 82 ? 5.923 -0.230 -26.000 1.00 80.62 82 GLN A N 1
ATOM 639 C CA . GLN A 1 82 ? 7.311 -0.273 -25.574 1.00 80.62 82 GLN A CA 1
ATOM 640 C C . GLN A 1 82 ? 7.609 0.936 -24.695 1.00 80.62 82 GLN A C 1
ATOM 642 O O . GLN A 1 82 ? 7.030 2.013 -24.851 1.00 80.62 82 GLN A O 1
ATOM 647 N N . ILE A 1 83 ? 8.518 0.740 -23.753 1.00 84.81 83 ILE A N 1
ATOM 648 C CA . ILE A 1 83 ? 8.979 1.730 -22.791 1.00 84.81 83 ILE A CA 1
ATOM 649 C C . ILE A 1 83 ? 10.456 1.958 -23.068 1.00 84.81 83 ILE A C 1
ATOM 651 O O . ILE A 1 83 ? 11.258 1.027 -23.036 1.00 84.81 83 ILE A O 1
ATOM 655 N N . LYS A 1 84 ? 10.813 3.208 -23.352 1.00 87.31 84 LYS A N 1
ATOM 656 C CA . LYS A 1 84 ? 12.194 3.624 -23.589 1.00 87.31 84 LYS A CA 1
ATOM 657 C C . LYS A 1 84 ? 12.793 4.061 -22.251 1.00 87.31 84 LYS A C 1
ATOM 659 O O . LYS A 1 84 ? 12.234 4.935 -21.595 1.00 87.31 84 LYS A O 1
ATOM 664 N N . ARG A 1 85 ? 13.900 3.446 -21.838 1.00 85.69 85 ARG A N 1
ATOM 665 C CA . ARG A 1 85 ? 14.617 3.749 -20.589 1.00 85.69 85 ARG A CA 1
ATOM 666 C C . ARG A 1 85 ? 16.080 4.028 -20.908 1.00 85.69 85 ARG A C 1
ATOM 668 O O . ARG A 1 85 ? 16.688 3.272 -21.662 1.00 85.69 85 ARG A O 1
ATOM 675 N N . GLU A 1 86 ? 16.651 5.076 -20.333 1.00 87.31 86 GLU A N 1
ATOM 676 C CA . GLU A 1 86 ? 18.094 5.302 -20.412 1.00 87.31 86 GLU A CA 1
ATOM 677 C C . GLU A 1 86 ? 18.806 4.515 -19.310 1.00 87.31 86 GLU A C 1
ATOM 679 O O . GLU A 1 86 ? 18.384 4.511 -18.152 1.00 87.31 86 GLU A O 1
ATOM 684 N N . LYS A 1 87 ? 19.886 3.825 -19.670 1.00 83.56 87 LYS A N 1
ATOM 685 C CA . LYS A 1 87 ? 20.748 3.120 -18.730 1.00 83.56 87 LYS A CA 1
ATOM 686 C C . LYS A 1 87 ? 22.189 3.155 -19.215 1.00 83.56 87 LYS A C 1
ATOM 688 O O . LYS A 1 87 ? 22.476 2.723 -20.329 1.00 83.56 87 LYS A O 1
ATOM 693 N N . ASP A 1 88 ? 23.091 3.649 -18.371 1.00 88.12 88 ASP A N 1
ATOM 694 C CA . ASP A 1 88 ? 24.527 3.745 -18.669 1.00 88.12 88 ASP A CA 1
ATOM 695 C C . ASP A 1 88 ? 24.808 4.467 -20.008 1.00 88.12 88 ASP A C 1
ATOM 697 O O . ASP A 1 88 ? 25.622 4.014 -20.817 1.00 88.12 88 ASP A O 1
ATOM 701 N N . GLY A 1 89 ? 24.067 5.549 -20.287 1.00 88.06 89 GLY A N 1
ATOM 702 C CA . GLY A 1 89 ? 24.167 6.330 -21.529 1.00 88.06 89 GLY A CA 1
ATOM 703 C C . GLY A 1 89 ? 23.625 5.630 -22.782 1.00 88.06 89 GLY A C 1
ATOM 704 O O . GLY A 1 89 ? 23.892 6.067 -23.902 1.00 88.06 89 GLY A O 1
ATOM 705 N N . ARG A 1 90 ? 22.898 4.514 -22.632 1.00 87.75 90 ARG A N 1
ATOM 706 C CA . ARG A 1 90 ? 22.259 3.779 -23.732 1.00 87.75 90 ARG A CA 1
ATOM 707 C C . ARG A 1 90 ? 20.752 3.702 -23.536 1.00 87.75 90 ARG A C 1
ATOM 709 O O . ARG A 1 90 ? 20.268 3.400 -22.450 1.00 87.75 90 ARG A O 1
ATOM 716 N N . MET A 1 91 ? 20.012 3.907 -24.622 1.00 88.44 91 MET A N 1
ATOM 717 C CA . MET A 1 91 ? 18.565 3.705 -24.642 1.00 88.44 91 MET A CA 1
ATOM 718 C C . MET A 1 91 ? 18.240 2.216 -24.777 1.00 88.44 91 MET A C 1
ATOM 720 O O . MET A 1 91 ? 18.655 1.567 -25.738 1.00 88.44 91 MET A O 1
ATOM 724 N N . ILE A 1 92 ? 17.479 1.688 -23.823 1.00 89.94 92 ILE A N 1
ATOM 725 C CA . ILE A 1 92 ? 16.933 0.331 -23.823 1.00 89.94 92 ILE A CA 1
ATOM 726 C C . ILE A 1 92 ? 15.425 0.428 -24.049 1.00 89.94 92 ILE A C 1
ATOM 728 O O . ILE A 1 92 ? 14.734 1.216 -23.403 1.00 89.94 92 ILE A O 1
ATOM 732 N N . ILE A 1 93 ? 14.918 -0.376 -24.977 1.00 89.31 93 ILE A N 1
ATOM 733 C CA . ILE A 1 93 ? 13.497 -0.486 -25.290 1.00 89.31 93 ILE A CA 1
ATOM 734 C C . ILE A 1 93 ? 12.966 -1.759 -24.633 1.00 89.31 93 ILE A C 1
ATOM 736 O O . ILE A 1 93 ? 13.413 -2.853 -24.974 1.00 89.31 93 ILE A O 1
ATOM 740 N N . CYS A 1 94 ? 12.019 -1.616 -23.710 1.00 91.19 94 CYS A N 1
ATOM 741 C CA . CYS A 1 94 ? 11.409 -2.726 -22.984 1.00 91.19 94 CYS A CA 1
ATOM 742 C C . CYS A 1 94 ? 9.935 -2.896 -23.341 1.00 91.19 94 CYS A C 1
ATOM 744 O O . CYS A 1 94 ? 9.219 -1.910 -23.503 1.00 91.19 94 CYS A O 1
ATOM 746 N N . GLY A 1 95 ? 9.464 -4.134 -23.435 1.00 89.94 95 GLY A N 1
ATOM 747 C CA . GLY A 1 95 ? 8.040 -4.439 -23.514 1.00 89.94 95 GLY A CA 1
ATOM 748 C C . GLY A 1 95 ? 7.335 -4.211 -22.175 1.00 89.94 95 GLY A C 1
ATOM 749 O O . GLY A 1 95 ? 7.945 -4.276 -21.103 1.00 89.94 95 GLY A O 1
ATOM 750 N N . ARG A 1 96 ? 6.040 -3.898 -22.243 1.00 90.62 96 ARG A N 1
ATOM 751 C CA . ARG A 1 96 ? 5.203 -3.611 -21.071 1.00 90.62 96 ARG A CA 1
ATOM 752 C C . ARG A 1 96 ? 4.798 -4.894 -20.361 1.00 90.62 9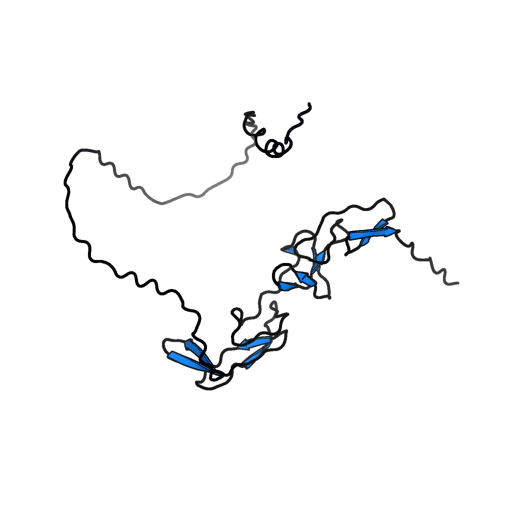6 ARG A C 1
ATOM 754 O O . ARG A 1 96 ? 4.239 -5.795 -20.980 1.00 90.62 96 ARG A O 1
ATOM 761 N N . THR A 1 97 ? 4.933 -4.891 -19.042 1.00 92.75 97 THR A N 1
ATOM 762 C CA . THR A 1 97 ? 4.498 -5.991 -18.188 1.00 92.75 97 THR A CA 1
ATOM 763 C C . THR A 1 97 ? 3.620 -5.469 -17.061 1.00 92.75 97 THR A C 1
ATOM 765 O O . THR A 1 97 ? 3.760 -4.344 -16.579 1.00 92.75 97 THR A O 1
ATOM 768 N N . THR A 1 98 ? 2.658 -6.292 -16.651 1.00 94.62 98 THR A N 1
ATOM 769 C CA . THR A 1 98 ? 1.839 -6.039 -15.468 1.00 94.62 98 THR A CA 1
ATOM 770 C C . THR A 1 98 ? 2.123 -7.113 -14.427 1.00 94.62 98 THR A C 1
ATOM 772 O O . THR A 1 98 ? 1.878 -8.294 -14.666 1.00 94.62 98 THR A O 1
ATOM 775 N N . CYS A 1 99 ? 2.613 -6.689 -13.270 1.00 94.88 99 CYS A N 1
ATOM 776 C CA . CYS A 1 99 ? 3.061 -7.549 -12.191 1.00 94.88 99 CYS A CA 1
ATOM 777 C C . CYS A 1 99 ? 2.007 -7.671 -11.084 1.00 94.88 99 CYS A C 1
ATOM 779 O O . CYS A 1 99 ? 1.430 -6.659 -10.677 1.00 94.88 99 CYS A O 1
ATOM 781 N N . PRO A 1 100 ? 1.712 -8.895 -10.604 1.00 94.38 100 PRO A N 1
ATOM 782 C CA . PRO A 1 100 ? 0.737 -9.108 -9.540 1.00 94.38 100 PRO A CA 1
ATOM 783 C C . PRO A 1 100 ? 1.213 -8.525 -8.195 1.00 94.38 100 PRO A C 1
ATOM 785 O O . PRO A 1 100 ? 2.413 -8.312 -8.001 1.00 94.38 100 PRO A O 1
ATOM 788 N N . PRO A 1 101 ? 0.301 -8.316 -7.227 1.00 90.81 101 PRO A N 1
ATOM 789 C CA . PRO A 1 101 ? 0.680 -7.968 -5.860 1.00 90.81 101 PRO A CA 1
ATOM 790 C C . PRO A 1 101 ? 1.717 -8.944 -5.282 1.00 90.81 101 PRO A C 1
ATOM 792 O O . PRO A 1 101 ? 1.674 -10.145 -5.546 1.00 90.81 101 PRO A O 1
ATOM 795 N N . GLY A 1 102 ? 2.642 -8.425 -4.481 1.00 90.56 102 GLY A N 1
ATOM 796 C CA . GLY A 1 102 ? 3.776 -9.159 -3.914 1.00 90.56 102 GLY A CA 1
ATOM 797 C C . GLY A 1 102 ? 4.991 -9.255 -4.840 1.00 90.56 102 GLY A C 1
ATOM 798 O O . GLY A 1 102 ? 5.998 -9.849 -4.451 1.00 90.56 102 GLY A O 1
ATOM 799 N N . THR A 1 103 ? 4.918 -8.668 -6.037 1.00 95.25 103 THR A N 1
ATOM 800 C CA . THR A 1 103 ? 6.036 -8.599 -6.983 1.00 95.25 103 THR A CA 1
ATOM 801 C C . THR A 1 103 ? 6.331 -7.160 -7.393 1.00 95.25 103 THR A C 1
ATOM 803 O O . THR A 1 103 ? 5.437 -6.317 -7.403 1.00 95.25 103 THR A O 1
ATOM 806 N N . GLU A 1 104 ? 7.588 -6.881 -7.725 1.00 94.69 104 GLU A N 1
ATOM 807 C CA . GLU A 1 104 ? 8.034 -5.632 -8.339 1.00 94.69 104 GLU A CA 1
ATOM 808 C C . GLU A 1 104 ? 8.392 -5.833 -9.811 1.00 94.69 104 GLU A C 1
ATOM 810 O O . GLU A 1 104 ? 8.686 -6.948 -10.258 1.00 94.69 104 GLU A O 1
ATOM 815 N N . VAL A 1 105 ? 8.370 -4.733 -10.565 1.00 95.19 105 VAL A N 1
ATOM 816 C CA . VAL A 1 105 ? 8.794 -4.726 -11.962 1.00 95.19 105 VAL A CA 1
ATOM 817 C C . VAL A 1 105 ? 10.315 -4.654 -11.990 1.00 95.19 105 VAL A C 1
ATOM 819 O O . VAL A 1 105 ? 10.915 -3.682 -11.538 1.00 95.19 105 VAL A O 1
ATOM 822 N N . ASN A 1 106 ? 10.939 -5.663 -12.579 1.00 94.12 106 ASN A N 1
ATOM 823 C CA . ASN A 1 106 ? 12.352 -5.673 -12.905 1.00 94.12 106 ASN A CA 1
ATOM 824 C C . ASN A 1 106 ? 12.535 -5.244 -14.372 1.00 94.12 106 ASN A C 1
ATOM 826 O O . ASN A 1 106 ? 12.176 -6.009 -15.275 1.00 94.12 106 ASN A O 1
ATOM 830 N N . PRO A 1 107 ? 13.098 -4.045 -14.624 1.00 91.62 107 PRO A N 1
ATOM 831 C CA . PRO A 1 107 ? 13.259 -3.535 -15.974 1.00 91.62 107 PRO A CA 1
ATOM 832 C C . PRO A 1 107 ? 14.116 -4.450 -16.842 1.00 91.62 107 PRO A C 1
ATOM 834 O O . PRO A 1 107 ? 15.144 -4.985 -16.400 1.00 91.62 107 PRO A O 1
ATOM 837 N N . CYS A 1 108 ? 13.712 -4.593 -18.098 1.00 91.50 108 CYS A N 1
ATOM 838 C CA . CYS A 1 108 ? 14.441 -5.379 -19.069 1.00 91.50 108 CYS A CA 1
ATOM 839 C C . CYS A 1 108 ? 15.881 -4.847 -19.243 1.00 91.50 108 CYS A C 1
ATOM 841 O O . CYS A 1 108 ? 16.156 -3.646 -19.177 1.00 91.50 108 CYS A O 1
ATOM 843 N N . LYS A 1 109 ? 16.842 -5.758 -19.428 1.00 91.12 109 LYS A N 1
ATOM 844 C CA . LYS A 1 109 ? 18.265 -5.411 -19.639 1.00 91.12 109 LYS A CA 1
ATOM 845 C C . LYS A 1 109 ? 18.695 -5.560 -21.097 1.00 91.12 109 LYS A C 1
ATOM 847 O O . LYS A 1 109 ? 19.773 -5.103 -21.465 1.00 91.12 109 LYS A O 1
ATOM 852 N N . ILE A 1 110 ? 17.876 -6.235 -21.899 1.00 91.00 110 ILE A N 1
ATOM 853 C CA . ILE A 1 110 ? 18.134 -6.551 -23.301 1.00 91.00 110 ILE A CA 1
ATOM 854 C C . ILE A 1 110 ? 17.154 -5.739 -24.141 1.00 91.00 110 ILE A C 1
ATOM 856 O O . ILE A 1 110 ? 15.970 -5.660 -23.822 1.00 91.00 110 ILE A O 1
ATOM 860 N N . ASN A 1 111 ? 17.646 -5.131 -25.216 1.00 91.25 111 ASN A N 1
ATOM 861 C CA . ASN A 1 111 ? 16.807 -4.317 -26.085 1.00 91.25 111 ASN A CA 1
ATOM 862 C C . ASN A 1 111 ? 15.710 -5.172 -26.741 1.00 91.25 111 ASN A C 1
ATOM 864 O O . ASN A 1 111 ? 16.000 -6.258 -27.240 1.00 91.25 111 ASN A O 1
ATOM 868 N N . ASN A 1 112 ? 14.482 -4.658 -26.775 1.00 89.00 112 ASN A N 1
ATOM 869 C CA . ASN A 1 112 ? 13.277 -5.331 -27.269 1.00 89.00 112 ASN A CA 1
ATOM 870 C C . ASN A 1 112 ? 12.888 -6.604 -26.493 1.00 89.00 112 ASN A C 1
ATOM 872 O O . ASN A 1 112 ? 12.301 -7.516 -27.071 1.00 89.00 112 ASN A O 1
ATOM 876 N N . SER A 1 113 ? 13.219 -6.680 -25.201 1.00 92.12 113 SER A N 1
ATOM 877 C CA . SER A 1 113 ? 12.700 -7.721 -24.300 1.00 92.12 113 SER A CA 1
ATOM 878 C C . SER A 1 113 ? 11.651 -7.156 -23.345 1.00 92.12 113 SER A C 1
ATOM 880 O O . SER A 1 113 ? 11.603 -5.949 -23.124 1.00 92.12 113 SER A O 1
ATOM 882 N N . ASP A 1 114 ? 10.803 -8.011 -22.784 1.00 92.31 114 ASP A N 1
ATOM 883 C CA . ASP A 1 114 ? 9.781 -7.587 -21.827 1.00 92.31 114 ASP A CA 1
ATOM 884 C C . ASP A 1 114 ? 10.381 -7.336 -20.438 1.00 92.31 114 ASP A C 1
ATOM 886 O O . ASP A 1 114 ? 11.344 -7.991 -20.020 1.00 92.31 114 ASP A O 1
ATOM 890 N N . ASP A 1 115 ? 9.793 -6.396 -19.700 1.00 93.81 115 ASP A N 1
ATOM 891 C CA . ASP A 1 115 ? 10.036 -6.291 -18.262 1.00 93.81 115 ASP A CA 1
ATOM 892 C C . ASP A 1 115 ? 9.583 -7.584 -17.561 1.00 93.81 115 ASP A C 1
ATOM 894 O O . ASP A 1 115 ? 8.626 -8.240 -17.979 1.00 93.81 115 ASP A O 1
ATOM 898 N N . THR A 1 116 ? 10.239 -7.961 -16.465 1.00 95.69 116 THR A N 1
ATOM 899 C CA . THR A 1 116 ? 9.879 -9.169 -15.707 1.00 95.69 116 THR A CA 1
ATOM 900 C C . THR A 1 116 ? 9.343 -8.830 -14.325 1.00 95.69 116 THR A C 1
ATOM 902 O O . THR A 1 116 ? 9.600 -7.754 -13.797 1.00 95.69 116 THR A O 1
ATOM 905 N N . CYS A 1 117 ? 8.590 -9.749 -13.721 1.00 97.06 117 CYS A N 1
ATOM 906 C CA . CYS A 1 117 ? 8.103 -9.603 -12.351 1.00 97.06 117 CYS A CA 1
ATOM 907 C C . CYS A 1 117 ? 8.961 -10.440 -11.410 1.00 97.06 117 CYS A C 1
ATOM 909 O O . CYS A 1 117 ? 9.135 -11.639 -11.637 1.00 97.06 117 CYS A O 1
ATOM 911 N N . ILE A 1 118 ? 9.476 -9.823 -10.352 1.00 96.75 118 ILE A N 1
ATOM 912 C CA . ILE A 1 118 ? 10.268 -10.508 -9.325 1.00 96.75 118 ILE A CA 1
ATOM 913 C C . ILE A 1 118 ? 9.611 -10.331 -7.958 1.00 96.75 118 ILE A C 1
ATOM 915 O O . ILE A 1 118 ? 8.973 -9.317 -7.699 1.00 96.75 118 ILE A O 1
ATOM 919 N N . GLY A 1 119 ? 9.713 -11.336 -7.088 1.00 95.88 119 GLY A N 1
ATOM 920 C CA . GLY A 1 119 ? 9.114 -11.277 -5.752 1.00 95.88 119 GLY A CA 1
ATOM 921 C C . GLY A 1 119 ? 9.743 -10.189 -4.883 1.00 95.88 119 GLY A C 1
ATOM 922 O O . GLY A 1 119 ? 10.949 -9.953 -4.968 1.00 95.88 119 GLY A O 1
ATOM 923 N N . CYS A 1 120 ? 8.937 -9.559 -4.026 1.00 95.12 120 CYS A N 1
ATOM 924 C CA . CYS A 1 120 ? 9.464 -8.600 -3.061 1.00 95.12 120 CYS A CA 1
ATOM 925 C C . CYS A 1 120 ? 10.479 -9.262 -2.115 1.00 95.12 120 CYS A C 1
ATOM 927 O O . CYS A 1 120 ? 10.225 -10.367 -1.622 1.00 95.12 120 CYS A O 1
ATOM 929 N N . PRO A 1 121 ? 11.607 -8.595 -1.814 1.00 93.56 121 PRO A N 1
ATOM 930 C CA . PRO A 1 121 ? 12.558 -9.096 -0.833 1.00 93.56 121 PRO A CA 1
ATOM 931 C C . PRO A 1 121 ? 11.953 -9.083 0.586 1.00 93.56 121 PRO A C 1
ATOM 933 O O . PRO A 1 121 ? 10.981 -8.364 0.843 1.00 93.56 121 PRO A O 1
ATOM 936 N N . PRO A 1 122 ? 12.529 -9.842 1.537 1.00 88.75 122 PRO A N 1
ATOM 937 C CA . PRO A 1 122 ? 12.083 -9.837 2.929 1.00 88.75 122 PRO A CA 1
ATOM 938 C C . PRO A 1 122 ? 12.060 -8.424 3.525 1.00 88.75 122 PRO A C 1
ATOM 940 O O . PRO A 1 122 ? 12.980 -7.639 3.305 1.00 88.75 122 PRO A O 1
ATOM 943 N N . GLY A 1 123 ? 11.010 -8.102 4.284 1.00 85.50 123 GLY A N 1
ATOM 944 C CA . GLY A 1 123 ? 10.820 -6.771 4.877 1.00 85.50 123 GLY A CA 1
ATOM 945 C C . GLY A 1 123 ? 10.224 -5.724 3.929 1.00 85.50 123 GLY A C 1
ATOM 946 O O . GLY A 1 123 ? 9.928 -4.614 4.369 1.00 85.50 123 GLY A O 1
ATOM 947 N N . LYS A 1 124 ? 9.985 -6.074 2.659 1.00 91.81 124 LYS A N 1
ATOM 948 C CA . LYS A 1 124 ? 9.312 -5.220 1.674 1.00 91.81 124 LYS A CA 1
ATOM 949 C C . LYS A 1 124 ? 8.014 -5.839 1.177 1.00 91.81 124 LYS A C 1
ATOM 951 O O . LYS A 1 124 ? 7.810 -7.049 1.256 1.00 91.81 124 LYS A O 1
ATOM 956 N N . GLN A 1 125 ? 7.131 -5.006 0.639 1.00 89.56 125 GLN A N 1
ATOM 957 C CA . GLN A 1 125 ? 5.87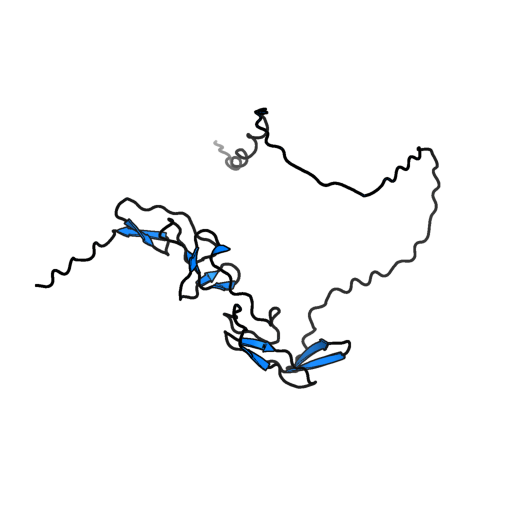4 -5.440 0.046 1.00 89.56 125 GLN A CA 1
ATOM 958 C C . GLN A 1 125 ? 5.448 -4.565 -1.134 1.00 89.56 125 GLN A C 1
ATOM 960 O O . GLN A 1 125 ? 5.845 -3.410 -1.270 1.00 89.56 125 GLN A O 1
ATOM 965 N N . MET A 1 126 ? 4.573 -5.133 -1.958 1.00 89.81 126 MET A N 1
ATOM 966 C CA . MET A 1 126 ? 3.837 -4.440 -3.006 1.00 89.81 126 MET A CA 1
ATOM 967 C C . MET A 1 126 ? 2.388 -4.914 -2.917 1.00 89.81 126 MET A C 1
ATOM 969 O O . MET A 1 126 ? 2.104 -6.078 -3.180 1.00 89.81 126 MET A O 1
ATOM 973 N N . LEU A 1 127 ? 1.476 -4.067 -2.445 1.00 85.12 127 LEU A N 1
ATOM 974 C CA . LEU A 1 127 ? 0.100 -4.498 -2.154 1.00 85.12 127 LEU A CA 1
ATOM 975 C C . LEU A 1 127 ? -0.848 -4.346 -3.340 1.00 85.12 127 LEU A C 1
ATOM 977 O O . LEU A 1 127 ? -1.883 -5.011 -3.385 1.00 85.12 127 LEU A O 1
ATOM 981 N N . ASP A 1 128 ? -0.489 -3.490 -4.288 1.00 84.94 128 ASP A N 1
ATOM 982 C CA . ASP A 1 128 ? -1.255 -3.257 -5.499 1.00 84.94 128 ASP A CA 1
ATOM 983 C C . ASP A 1 128 ? -0.535 -3.861 -6.709 1.00 84.94 128 ASP A C 1
ATOM 985 O O . ASP A 1 128 ? 0.642 -4.210 -6.663 1.00 84.94 128 ASP A O 1
ATOM 989 N N . GLN A 1 129 ? -1.277 -4.037 -7.796 1.00 90.19 129 GLN A N 1
ATOM 990 C CA . GLN A 1 129 ? -0.722 -4.504 -9.058 1.00 90.19 129 GLN A CA 1
ATOM 991 C C . GLN A 1 129 ? 0.137 -3.392 -9.673 1.00 90.19 129 GLN A C 1
ATOM 993 O O . GLN A 1 129 ? -0.346 -2.273 -9.860 1.00 90.19 129 GLN A O 1
ATOM 998 N N . THR A 1 130 ? 1.383 -3.695 -10.023 1.00 90.50 130 THR A N 1
ATOM 999 C CA . THR A 1 130 ? 2.309 -2.718 -10.612 1.00 90.50 130 THR A CA 1
ATOM 1000 C C . THR A 1 130 ? 2.376 -2.905 -12.120 1.00 90.50 130 THR A C 1
ATOM 1002 O O . THR A 1 130 ? 2.301 -4.022 -12.627 1.00 90.50 130 THR A O 1
ATOM 1005 N N . ARG A 1 131 ? 2.512 -1.810 -12.863 1.00 91.56 131 ARG A N 1
ATOM 1006 C CA . ARG A 1 131 ? 2.722 -1.834 -14.314 1.00 91.56 131 ARG A CA 1
ATOM 1007 C C . ARG A 1 131 ? 4.077 -1.239 -14.636 1.00 91.56 131 ARG A C 1
ATOM 1009 O O . ARG A 1 131 ? 4.543 -0.376 -13.898 1.00 91.56 131 ARG A O 1
ATOM 1016 N N . SER A 1 132 ? 4.679 -1.658 -15.738 1.00 89.69 132 SER A N 1
ATOM 1017 C CA . SER A 1 132 ? 5.966 -1.131 -16.191 1.00 89.69 132 SER A CA 1
ATOM 1018 C C . SER A 1 132 ? 6.004 0.390 -16.373 1.00 89.69 132 SER A C 1
ATOM 1020 O O . SER A 1 132 ? 7.074 0.984 -16.271 1.00 89.69 132 SER A O 1
ATOM 1022 N N . GLU A 1 133 ? 4.853 1.015 -16.626 1.00 86.62 133 GLU A N 1
ATOM 1023 C CA . GLU A 1 133 ? 4.685 2.465 -16.760 1.00 86.62 133 GLU A CA 1
ATOM 1024 C C . GLU A 1 133 ? 4.493 3.200 -15.423 1.00 86.62 133 GLU A C 1
ATOM 1026 O O . GLU A 1 133 ? 4.395 4.427 -15.408 1.00 86.62 133 GLU A O 1
ATOM 1031 N N . ALA A 1 134 ? 4.371 2.482 -14.304 1.00 81.94 134 ALA A N 1
ATOM 1032 C CA . ALA A 1 134 ? 4.155 3.105 -13.006 1.00 81.94 134 ALA A CA 1
ATOM 1033 C C . ALA A 1 134 ? 5.403 3.870 -12.541 1.00 81.94 134 ALA A C 1
ATOM 1035 O O . ALA A 1 134 ? 6.534 3.458 -12.782 1.00 81.94 134 ALA A O 1
ATOM 1036 N N . TYR A 1 135 ? 5.188 4.965 -11.808 1.00 71.75 135 TYR A N 1
ATOM 1037 C CA . TYR A 1 135 ? 6.274 5.738 -11.198 1.00 71.75 135 TYR A CA 1
ATOM 1038 C C . TYR A 1 135 ? 7.033 4.930 -10.131 1.00 71.75 135 TYR A C 1
ATOM 1040 O O . TYR A 1 135 ? 8.243 5.061 -9.977 1.00 71.75 135 TYR A O 1
ATOM 1048 N N . VAL A 1 136 ? 6.321 4.058 -9.410 1.00 75.75 136 VAL A N 1
ATOM 1049 C CA . VAL A 1 136 ? 6.900 3.161 -8.406 1.00 75.75 136 VAL A CA 1
ATOM 1050 C C . VAL A 1 136 ? 6.981 1.762 -8.994 1.00 75.75 136 VAL A C 1
ATOM 1052 O O . VAL A 1 136 ? 5.971 1.071 -9.114 1.00 75.75 136 VAL A O 1
ATOM 1055 N N . LEU A 1 137 ? 8.192 1.355 -9.365 1.00 84.88 137 LEU A N 1
ATOM 1056 C CA . LEU A 1 137 ? 8.463 0.036 -9.941 1.00 84.88 137 LEU A CA 1
ATOM 1057 C C . LEU A 1 137 ? 9.004 -0.971 -8.928 1.00 84.88 137 LEU A C 1
ATOM 1059 O O . LEU A 1 137 ? 9.115 -2.139 -9.274 1.00 84.88 137 LEU A O 1
ATOM 1063 N N . HIS A 1 138 ? 9.304 -0.531 -7.704 1.00 91.00 138 HIS A N 1
ATOM 1064 C CA . HIS A 1 138 ? 9.986 -1.312 -6.673 1.00 91.00 138 HIS A CA 1
ATOM 1065 C C . HIS A 1 138 ? 9.097 -1.538 -5.452 1.00 91.00 138 HIS A C 1
ATOM 1067 O O . HIS A 1 138 ? 8.287 -0.679 -5.100 1.00 91.00 138 HIS A O 1
ATOM 1073 N N . CYS A 1 139 ? 9.279 -2.669 -4.776 1.00 91.81 139 CYS A N 1
ATOM 1074 C CA . CYS A 1 139 ? 8.644 -2.953 -3.500 1.00 91.81 139 CYS A CA 1
ATOM 1075 C C . CYS A 1 139 ? 9.056 -1.901 -2.469 1.00 91.81 139 CYS A C 1
ATOM 1077 O O . CYS A 1 139 ? 10.223 -1.508 -2.368 1.00 91.81 139 CYS A O 1
ATOM 1079 N N . VAL A 1 140 ? 8.080 -1.470 -1.679 1.00 88.19 140 VAL A N 1
ATOM 1080 C CA . VAL A 1 140 ? 8.275 -0.502 -0.601 1.00 88.19 140 VAL A CA 1
ATOM 1081 C C . VAL A 1 140 ? 8.512 -1.237 0.708 1.00 88.19 140 VAL A C 1
ATOM 1083 O O . VAL A 1 140 ? 8.074 -2.378 0.869 1.00 88.19 140 VAL A O 1
ATOM 1086 N N . ASP A 1 141 ? 9.208 -0.606 1.647 1.00 87.81 141 ASP A N 1
ATOM 1087 C CA . ASP A 1 141 ? 9.376 -1.177 2.982 1.00 87.81 141 ASP A CA 1
ATOM 1088 C C . ASP A 1 141 ? 8.006 -1.412 3.624 1.00 87.81 141 ASP A C 1
ATOM 1090 O O . ASP A 1 141 ? 7.084 -0.612 3.438 1.00 87.81 141 ASP A O 1
ATOM 1094 N N . ILE A 1 142 ? 7.850 -2.527 4.345 1.00 81.50 142 ILE A N 1
ATOM 1095 C CA . ILE A 1 142 ? 6.606 -2.807 5.062 1.00 81.50 142 ILE A CA 1
ATOM 1096 C C . ILE A 1 142 ? 6.448 -1.709 6.122 1.00 81.50 142 ILE A C 1
ATOM 1098 O O . ILE A 1 142 ? 7.244 -1.648 7.062 1.00 81.50 142 ILE A O 1
ATOM 1102 N N . PRO A 1 143 ? 5.443 -0.829 5.984 1.00 74.69 143 PRO A N 1
ATOM 1103 C CA . PRO A 1 143 ? 5.224 0.234 6.934 1.00 74.69 143 PRO A CA 1
ATOM 1104 C C . PRO A 1 143 ? 4.848 -0.391 8.275 1.00 74.69 143 PRO A C 1
ATOM 1106 O O . PRO A 1 143 ? 3.815 -1.050 8.391 1.00 74.69 143 PRO A O 1
ATOM 1109 N N . SER A 1 144 ? 5.695 -0.193 9.285 1.00 84.44 144 SER A N 1
ATOM 1110 C CA . SER A 1 144 ? 5.356 -0.575 10.652 1.00 84.44 144 SER A CA 1
ATOM 1111 C C . SER A 1 144 ? 4.220 0.311 11.151 1.00 84.44 144 SER A C 1
ATOM 1113 O O . SER A 1 144 ? 4.295 1.537 11.030 1.00 84.44 144 SER A O 1
ATOM 1115 N N . CYS A 1 145 ? 3.195 -0.288 11.761 1.00 89.44 145 CYS A N 1
ATOM 1116 C CA . CYS A 1 145 ? 2.076 0.460 12.339 1.00 89.44 145 CYS A CA 1
ATOM 1117 C C . CYS A 1 145 ? 2.540 1.483 13.395 1.00 89.44 145 CYS A C 1
ATOM 1119 O O . CYS A 1 145 ? 1.867 2.482 13.621 1.00 89.44 145 CYS A O 1
ATOM 1121 N N . HIS A 1 146 ? 3.740 1.322 13.966 1.00 85.50 146 HIS A N 1
ATOM 1122 C CA . HIS A 1 146 ? 4.341 2.297 14.879 1.00 85.50 146 HIS A CA 1
ATOM 1123 C C . HIS A 1 146 ? 4.506 3.707 14.289 1.00 85.50 146 HIS A C 1
ATOM 1125 O O . HIS A 1 146 ? 4.499 4.675 15.047 1.00 85.50 146 HIS A O 1
ATOM 1131 N N . ASN A 1 147 ? 4.595 3.854 12.962 1.00 86.94 147 ASN A N 1
ATOM 1132 C CA . ASN A 1 147 ? 4.666 5.171 12.322 1.00 86.94 147 ASN A CA 1
ATOM 1133 C C . ASN A 1 147 ? 3.302 5.896 12.281 1.00 86.94 147 ASN A C 1
ATOM 1135 O O . ASN A 1 147 ? 3.259 7.088 11.979 1.00 86.94 147 ASN A O 1
ATOM 1139 N N . TRP A 1 148 ? 2.195 5.209 12.598 1.00 89.38 148 TRP A N 1
ATOM 1140 C CA . TRP A 1 148 ? 0.840 5.769 12.634 1.00 89.38 148 TRP A CA 1
ATOM 1141 C C . TRP A 1 148 ? 0.264 5.683 14.054 1.00 89.38 148 TRP A C 1
ATOM 1143 O O . TRP A 1 148 ? -0.188 4.616 14.484 1.00 89.38 148 TRP A O 1
ATOM 1153 N N . PRO A 1 149 ? 0.265 6.793 14.815 1.00 91.19 149 PRO A N 1
ATOM 1154 C CA . PRO A 1 149 ? -0.108 6.772 16.223 1.00 91.19 149 PRO A CA 1
ATOM 1155 C C . PRO A 1 149 ? -1.564 6.342 16.421 1.00 91.19 149 PRO A C 1
ATOM 1157 O O . PRO A 1 149 ? -2.490 6.901 15.832 1.00 91.19 149 PRO A O 1
ATOM 1160 N N . GLY A 1 150 ? -1.771 5.374 17.316 1.00 93.56 150 GLY A N 1
ATOM 1161 C CA . GLY A 1 150 ? -3.093 4.807 17.580 1.00 93.56 150 GLY A CA 1
ATOM 1162 C C . GLY A 1 150 ? -3.516 3.727 16.586 1.00 93.56 150 GLY A C 1
ATOM 1163 O O . GLY A 1 150 ? -4.714 3.470 16.469 1.00 93.56 150 GLY A O 1
ATOM 1164 N N . THR A 1 151 ? -2.566 3.110 15.880 1.00 96.06 151 THR A N 1
ATOM 1165 C CA . THR A 1 151 ? -2.793 1.905 15.075 1.00 96.06 151 THR A CA 1
ATOM 1166 C C . THR A 1 151 ? -2.105 0.682 15.674 1.00 96.06 151 THR A C 1
ATOM 1168 O O . THR A 1 151 ? -1.145 0.796 16.432 1.00 96.06 151 THR A O 1
ATOM 1171 N N . VAL A 1 152 ? -2.615 -0.495 15.323 1.00 95.81 152 VAL A N 1
ATOM 1172 C CA . VAL A 1 152 ? -2.060 -1.808 15.670 1.00 95.81 152 VAL A CA 1
ATOM 1173 C C . VAL A 1 152 ? -2.029 -2.700 14.435 1.00 95.81 152 VAL A C 1
ATOM 1175 O O . VAL A 1 152 ? -2.824 -2.514 13.506 1.00 95.81 152 VAL A O 1
ATOM 1178 N N . GLU A 1 153 ? -1.118 -3.671 14.428 1.00 93.69 153 GLU A N 1
ATOM 1179 C CA . GLU A 1 153 ? -1.003 -4.655 13.351 1.00 93.69 153 GLU A CA 1
ATOM 1180 C C . GLU A 1 153 ? -2.269 -5.516 13.225 1.00 93.69 153 GLU A C 1
ATOM 1182 O O . GLU A 1 153 ? -2.959 -5.825 14.200 1.00 93.69 153 GLU A O 1
ATOM 1187 N N . THR A 1 154 ? -2.589 -5.904 11.993 1.00 92.81 154 THR A N 1
ATOM 1188 C CA . THR A 1 154 ? -3.699 -6.806 11.671 1.00 92.81 154 THR A CA 1
ATOM 1189 C C . THR A 1 154 ? -3.339 -7.710 10.492 1.00 92.81 154 THR A C 1
ATOM 1191 O O . THR A 1 154 ? -2.438 -7.416 9.711 1.00 92.81 154 THR A O 1
ATOM 1194 N N . ALA A 1 155 ? -4.055 -8.821 10.328 1.00 88.50 155 ALA A N 1
ATOM 1195 C CA . ALA A 1 155 ? -3.918 -9.675 9.148 1.00 88.50 155 ALA A CA 1
ATOM 1196 C C . ALA A 1 155 ? -4.585 -9.066 7.898 1.00 88.50 155 ALA A C 1
ATOM 1198 O O . ALA A 1 155 ? -4.241 -9.421 6.769 1.00 88.50 155 ALA A O 1
ATOM 1199 N N . GLU A 1 156 ? -5.547 -8.162 8.094 1.00 89.12 156 GLU A N 1
ATOM 1200 C CA . GLU A 1 156 ? -6.345 -7.566 7.024 1.00 89.12 156 GLU A CA 1
ATOM 1201 C C . GLU A 1 156 ? -5.646 -6.369 6.369 1.00 89.12 156 GLU A C 1
ATOM 1203 O O . GLU A 1 156 ? -4.933 -5.601 7.012 1.00 89.12 156 GLU A O 1
ATOM 1208 N N . ASN A 1 157 ? -5.879 -6.187 5.066 1.00 86.88 157 ASN A N 1
ATOM 1209 C CA . ASN A 1 157 ? -5.387 -5.020 4.340 1.00 86.88 157 ASN A CA 1
ATOM 1210 C C . ASN A 1 157 ? -6.422 -3.892 4.400 1.00 86.88 157 ASN A C 1
ATOM 1212 O O . ASN A 1 157 ? -7.495 -3.997 3.800 1.00 86.88 157 ASN A O 1
ATOM 1216 N N . HIS A 1 158 ? -6.060 -2.782 5.030 1.00 89.00 158 HIS A N 1
ATOM 1217 C CA . HIS A 1 158 ? -6.867 -1.569 5.080 1.00 89.00 158 HIS A CA 1
ATOM 1218 C C . HIS A 1 158 ? -6.330 -0.527 4.097 1.00 89.00 158 HIS A C 1
ATOM 1220 O O . HIS A 1 158 ? -5.123 -0.427 3.869 1.00 89.00 158 HIS A O 1
ATOM 1226 N N . LYS A 1 159 ? -7.236 0.231 3.473 1.00 87.44 159 LYS A N 1
ATOM 1227 C CA . LYS A 1 159 ? -6.875 1.348 2.594 1.00 87.44 159 LYS A CA 1
ATOM 1228 C C . LYS A 1 159 ? -6.652 2.594 3.433 1.00 87.44 159 LYS A C 1
ATOM 1230 O O . LYS A 1 159 ? -7.494 2.920 4.263 1.00 87.44 159 LYS A O 1
ATOM 1235 N N . CYS A 1 160 ? -5.572 3.298 3.145 1.00 85.62 160 CYS A N 1
ATOM 1236 C CA . CYS A 1 160 ? -5.288 4.593 3.722 1.00 85.62 160 CYS A CA 1
ATOM 1237 C C . CYS A 1 160 ? -5.623 5.735 2.750 1.00 85.62 160 CYS A C 1
ATOM 1239 O O . CYS A 1 160 ? -5.491 5.593 1.526 1.00 85.62 160 CYS A O 1
ATOM 1241 N N . THR A 1 161 ? -6.038 6.886 3.285 1.00 79.56 161 THR A N 1
ATOM 1242 C CA . THR A 1 161 ? -6.123 8.139 2.519 1.00 79.56 161 THR A CA 1
ATOM 1243 C C . THR A 1 161 ? -4.742 8.495 1.958 1.00 79.56 161 THR A C 1
ATOM 1245 O O . THR A 1 161 ? -3.809 8.790 2.695 1.00 79.56 161 THR A O 1
ATOM 1248 N N . GLY A 1 162 ? -4.606 8.426 0.634 1.00 68.50 162 GLY A N 1
ATOM 1249 C CA . GLY A 1 162 ? -3.315 8.457 -0.069 1.00 68.50 162 GLY A CA 1
ATOM 1250 C C . GLY A 1 162 ? -3.144 7.303 -1.059 1.00 68.50 162 GLY A C 1
ATOM 1251 O O . GLY A 1 162 ? -2.210 7.304 -1.852 1.00 68.50 162 GLY A O 1
ATOM 1252 N N . GLY A 1 163 ? -4.069 6.335 -1.055 1.00 70.94 163 GLY A N 1
ATOM 1253 C CA . GLY A 1 163 ? -4.151 5.281 -2.069 1.00 70.94 163 GLY A CA 1
ATOM 1254 C C . GLY A 1 163 ? -3.292 4.054 -1.781 1.00 70.94 163 GLY A C 1
ATOM 1255 O O . GLY A 1 163 ? -3.401 3.071 -2.505 1.00 70.94 163 GLY A O 1
ATOM 1256 N N . PHE A 1 164 ? -2.501 4.071 -0.709 1.00 75.12 164 PHE A N 1
ATOM 1257 C CA . PHE A 1 164 ? -1.747 2.908 -0.262 1.00 75.12 164 PHE A CA 1
ATOM 1258 C C . PHE A 1 164 ? -2.588 2.014 0.649 1.00 75.12 164 PHE A C 1
ATOM 1260 O O . PHE A 1 164 ? -3.506 2.454 1.349 1.00 75.12 164 PHE A O 1
ATOM 1267 N N . ARG A 1 165 ? -2.270 0.724 0.632 1.00 83.88 165 ARG A N 1
ATOM 1268 C CA . ARG A 1 165 ? -2.828 -0.267 1.553 1.00 83.88 165 ARG A CA 1
ATOM 1269 C C . ARG A 1 165 ? -1.820 -0.554 2.662 1.00 83.88 165 ARG A C 1
ATOM 1271 O O . ARG A 1 165 ? -0.622 -0.359 2.477 1.00 83.88 165 ARG A O 1
ATOM 1278 N N . MET A 1 166 ? -2.288 -1.028 3.808 1.00 87.06 166 MET A N 1
ATOM 1279 C CA . MET A 1 166 ? -1.421 -1.492 4.893 1.00 87.06 166 MET A CA 1
ATOM 1280 C C . MET A 1 166 ? -2.124 -2.494 5.798 1.00 87.06 166 MET A C 1
ATOM 1282 O O . MET A 1 166 ? -3.350 -2.571 5.831 1.00 87.06 166 MET A O 1
ATOM 1286 N N . ARG A 1 167 ? -1.323 -3.243 6.554 1.00 90.38 167 ARG A N 1
ATOM 1287 C CA . ARG A 1 167 ? -1.765 -4.244 7.530 1.00 90.38 167 ARG A CA 1
ATOM 1288 C C . ARG A 1 167 ? -1.886 -3.653 8.934 1.00 90.38 167 ARG A C 1
ATOM 1290 O O . ARG A 1 167 ? -1.407 -4.219 9.911 1.00 90.38 167 ARG A O 1
ATOM 1297 N N . CYS A 1 168 ? -2.517 -2.488 9.010 1.00 92.69 168 CYS A N 1
ATOM 1298 C CA . CYS A 1 168 ? -2.735 -1.748 10.246 1.00 92.69 168 CYS A CA 1
ATOM 1299 C C . CYS A 1 168 ? -4.211 -1.380 10.368 1.00 92.69 168 CYS A C 1
ATOM 1301 O O . CYS A 1 168 ? -4.854 -1.059 9.368 1.00 92.69 168 CYS A O 1
ATOM 1303 N N . ARG A 1 169 ? -4.735 -1.394 11.593 1.00 95.69 169 ARG A N 1
ATOM 1304 C CA . ARG A 1 169 ? -6.083 -0.919 11.938 1.00 95.69 169 ARG A CA 1
ATOM 1305 C C . ARG A 1 169 ? -6.007 0.037 13.121 1.00 95.69 169 ARG A C 1
ATOM 1307 O O . ARG A 1 169 ? -5.047 -0.017 13.885 1.00 95.69 169 ARG 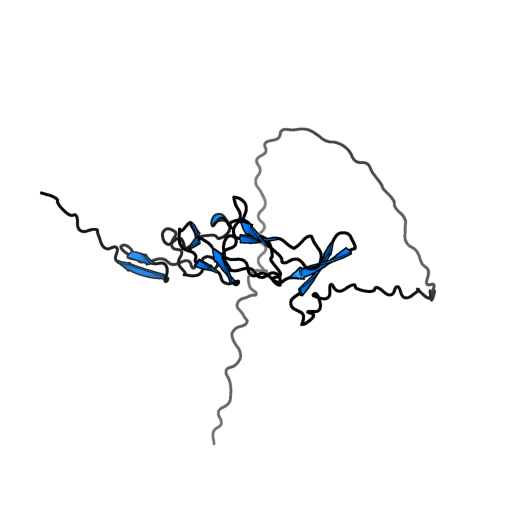A O 1
ATOM 1314 N N . CYS A 1 170 ? -7.024 0.869 13.322 1.00 96.81 170 CYS A N 1
ATOM 1315 C CA . CYS A 1 170 ? -7.074 1.728 14.505 1.00 96.81 170 CYS A CA 1
ATOM 1316 C C . CYS A 1 170 ? -7.166 0.900 15.796 1.00 96.81 170 CYS A C 1
ATOM 1318 O O . CYS A 1 170 ? -7.840 -0.137 15.837 1.00 96.81 170 CYS A O 1
ATOM 1320 N N . ASN A 1 171 ? -6.480 1.342 16.849 1.00 97.38 171 ASN A N 1
ATOM 1321 C CA . ASN A 1 171 ? -6.471 0.656 18.132 1.00 97.38 171 ASN A CA 1
ATOM 1322 C C . ASN A 1 171 ? -7.707 1.012 18.965 1.00 97.38 171 ASN A C 1
ATOM 1324 O O . ASN A 1 171 ? -7.723 1.989 19.715 1.00 97.38 171 ASN A O 1
ATOM 1328 N N . THR A 1 172 ? -8.740 0.183 18.856 1.00 97.44 172 THR A N 1
ATOM 1329 C CA . THR A 1 172 ? -9.987 0.342 19.611 1.00 97.44 172 THR A CA 1
ATOM 1330 C C . THR A 1 172 ? -9.795 0.227 21.120 1.00 97.44 172 THR A C 1
ATOM 1332 O O . THR A 1 172 ? -10.580 0.814 21.860 1.00 97.44 172 THR A O 1
ATOM 1335 N N . GLU A 1 173 ? -8.748 -0.464 21.577 1.00 95.69 173 GLU A N 1
ATOM 1336 C CA . GLU A 1 173 ? -8.415 -0.613 23.000 1.00 95.69 173 GLU A CA 1
ATOM 1337 C C . GLU A 1 173 ? -7.856 0.694 23.587 1.00 95.69 173 GLU A C 1
ATOM 1339 O O . GLU A 1 173 ? -8.202 1.061 24.706 1.00 95.69 173 GLU A O 1
ATOM 1344 N N . ASP A 1 174 ? -7.120 1.476 22.789 1.00 95.81 174 ASP A N 1
ATOM 1345 C CA . ASP A 1 174 ? -6.625 2.816 23.159 1.00 95.81 174 ASP A CA 1
ATOM 1346 C C . ASP A 1 174 ? -7.671 3.930 22.932 1.00 95.81 174 ASP A C 1
ATOM 1348 O O . ASP A 1 174 ? -7.352 5.128 22.915 1.00 95.81 174 ASP A O 1
ATOM 1352 N N . GLY A 1 175 ? -8.933 3.565 22.683 1.00 96.75 175 GLY A N 1
ATOM 1353 C CA . GLY A 1 175 ? -9.991 4.519 22.354 1.00 96.75 175 GLY A CA 1
ATOM 1354 C C . GLY A 1 175 ? -9.785 5.200 20.997 1.00 96.75 175 GLY A C 1
ATOM 1355 O O . GLY A 1 175 ? -10.129 6.375 20.823 1.00 96.75 175 GLY A O 1
ATOM 1356 N N . LYS A 1 176 ? -9.179 4.502 20.029 1.00 97.88 176 LYS A N 1
ATOM 1357 C CA . LYS A 1 176 ? -9.001 4.966 18.647 1.00 97.88 176 LYS A CA 1
ATOM 1358 C C . LYS A 1 176 ? -9.849 4.137 17.685 1.00 97.88 176 LYS A C 1
ATOM 1360 O O . LYS A 1 176 ? -9.876 2.916 17.759 1.00 97.88 176 LYS A O 1
ATOM 1365 N N . CYS A 1 177 ? -10.533 4.780 16.749 1.00 97.75 177 CYS A N 1
ATOM 1366 C CA . CYS A 1 177 ? -11.398 4.104 15.781 1.00 97.75 177 CYS A CA 1
ATOM 1367 C C . CYS A 1 177 ? -11.322 4.760 14.400 1.00 97.75 177 CYS A C 1
ATOM 1369 O O . CYS A 1 177 ? -10.887 5.903 14.262 1.00 97.75 177 CYS A O 1
ATOM 1371 N N . GLY A 1 178 ? -11.767 4.035 13.380 1.00 96.31 178 GLY A N 1
ATOM 1372 C CA . GLY A 1 178 ? -11.776 4.470 11.990 1.00 96.31 178 GLY A CA 1
ATOM 1373 C C . GLY A 1 178 ? -11.416 3.322 11.051 1.00 96.31 178 GLY A C 1
ATOM 1374 O O . GLY A 1 178 ? -10.647 2.432 11.399 1.00 96.31 178 GLY A O 1
ATOM 1375 N N . TYR A 1 179 ? -11.959 3.351 9.835 1.00 95.00 179 TYR A N 1
ATOM 1376 C CA . TYR A 1 179 ? -11.586 2.394 8.786 1.00 95.00 179 TYR A CA 1
ATOM 1377 C C . TYR A 1 179 ? -10.299 2.775 8.050 1.00 95.00 179 TYR A C 1
ATOM 1379 O O . TYR A 1 179 ? -9.712 1.930 7.375 1.00 95.00 179 TYR A O 1
ATOM 1387 N N . ASP A 1 180 ? -9.886 4.036 8.170 1.00 94.19 180 ASP A N 1
ATOM 1388 C CA . ASP A 1 180 ? -8.632 4.539 7.630 1.00 94.19 180 ASP A CA 1
ATOM 1389 C C . ASP A 1 180 ? -7.560 4.522 8.735 1.00 94.19 180 ASP A C 1
ATOM 1391 O O . ASP A 1 180 ? -7.618 5.360 9.642 1.00 94.19 180 ASP A O 1
ATOM 1395 N N . PRO A 1 181 ? -6.576 3.607 8.674 1.00 92.88 181 PRO A N 1
ATOM 1396 C CA . PRO A 1 181 ? -5.512 3.534 9.671 1.00 92.88 181 PRO A CA 1
ATOM 1397 C C . PRO A 1 181 ? -4.618 4.781 9.693 1.00 92.88 181 PRO A C 1
ATOM 1399 O O . PRO A 1 181 ? -3.965 5.042 10.697 1.00 92.88 181 PRO A O 1
ATOM 1402 N N . CYS A 1 182 ? -4.605 5.600 8.642 1.00 91.38 182 CYS A N 1
ATOM 1403 C CA . CYS A 1 182 ? -3.847 6.848 8.648 1.00 91.38 182 CYS A CA 1
ATOM 1404 C C . CYS A 1 182 ? -4.558 8.001 9.353 1.00 91.38 182 CYS A C 1
ATOM 1406 O O . CYS A 1 182 ? -3.920 9.003 9.668 1.00 91.38 182 CYS A O 1
ATOM 1408 N N . HIS A 1 183 ? -5.860 7.867 9.612 1.00 93.94 183 HIS A N 1
ATOM 1409 C CA . HIS A 1 183 ? -6.691 8.916 10.199 1.00 93.94 183 HIS A CA 1
ATOM 1410 C C . HIS A 1 183 ? -7.549 8.367 11.344 1.00 93.94 183 HIS A C 1
ATOM 1412 O O . HIS A 1 183 ? -8.767 8.553 11.387 1.00 93.94 183 HIS A O 1
ATOM 1418 N N . CYS A 1 184 ? -6.908 7.697 12.303 1.00 95.94 184 CYS A N 1
ATOM 1419 C CA . CYS A 1 184 ? -7.593 7.183 13.483 1.00 95.94 184 CYS A CA 1
ATOM 1420 C C . CYS A 1 184 ? -8.116 8.309 14.385 1.00 95.94 184 CYS A C 1
ATOM 1422 O O . CYS A 1 184 ? -7.372 9.163 14.875 1.00 95.94 184 CYS A O 1
ATOM 1424 N N . MET A 1 185 ? -9.413 8.268 14.674 1.00 96.69 185 MET A N 1
ATOM 1425 C CA . MET A 1 185 ? -10.104 9.237 15.517 1.00 96.69 185 MET A CA 1
ATOM 1426 C C . MET A 1 185 ? -10.121 8.776 16.970 1.00 96.69 185 MET A C 1
ATOM 1428 O O . MET A 1 185 ? -10.321 7.598 17.251 1.00 96.69 185 MET A O 1
ATOM 1432 N N . LYS A 1 186 ? -9.944 9.709 17.911 1.00 97.56 186 LYS A N 1
ATOM 1433 C CA . LYS A 1 186 ? -10.110 9.421 19.340 1.00 97.56 186 LYS A CA 1
ATOM 1434 C C . LYS A 1 186 ? -11.591 9.452 19.703 1.00 97.56 186 LYS A C 1
ATOM 1436 O O . LYS A 1 186 ? -12.268 10.434 19.411 1.00 97.56 186 LYS A O 1
ATOM 1441 N N . ARG A 1 187 ? -12.071 8.407 20.371 1.00 97.12 187 ARG A N 1
ATOM 1442 C CA . ARG A 1 187 ? -13.441 8.304 20.870 1.00 97.12 187 ARG A CA 1
ATOM 1443 C C . ARG A 1 187 ? -13.465 7.511 22.171 1.00 97.12 187 ARG A C 1
ATOM 1445 O O . ARG A 1 187 ? -12.710 6.563 22.341 1.00 97.12 187 ARG A O 1
ATOM 1452 N N . SER A 1 188 ? -14.346 7.903 23.077 1.00 97.06 188 SER A N 1
ATOM 1453 C CA . SER A 1 188 ? -14.635 7.176 24.311 1.00 97.06 188 SER A CA 1
ATOM 1454 C C . SER A 1 188 ? -16.068 6.656 24.273 1.00 97.06 188 SER A C 1
ATOM 1456 O O . SER A 1 188 ? -16.951 7.320 23.724 1.00 97.06 188 SER A O 1
ATOM 1458 N N . CYS A 1 189 ? -16.280 5.483 24.857 1.00 97.19 189 CYS A N 1
ATOM 1459 C CA . CYS A 1 189 ? -17.601 4.908 25.095 1.00 97.19 189 CYS A CA 1
ATOM 1460 C C . CYS A 1 189 ? -17.938 4.977 26.587 1.00 97.19 189 CYS A C 1
ATOM 1462 O O . CYS A 1 189 ? -17.060 5.283 27.399 1.00 97.19 189 CYS A O 1
ATOM 1464 N N . ALA A 1 190 ? -19.204 4.750 26.939 1.00 97.19 190 ALA A N 1
ATOM 1465 C CA . ALA A 1 190 ? -19.602 4.678 28.338 1.00 97.19 190 ALA A CA 1
ATOM 1466 C C . ALA A 1 190 ? -19.022 3.421 29.012 1.00 97.19 190 ALA A C 1
ATOM 1468 O O . ALA A 1 190 ? -18.542 2.497 28.351 1.00 97.19 190 ALA A O 1
ATOM 1469 N N . GLU A 1 191 ? -19.063 3.383 30.343 1.00 95.88 191 GLU A N 1
ATOM 1470 C CA . GLU A 1 191 ? -18.680 2.189 31.095 1.00 95.88 191 GLU A CA 1
ATOM 1471 C C . GLU A 1 191 ? -19.575 1.001 30.701 1.00 95.88 191 GLU A C 1
ATOM 1473 O O . GLU A 1 191 ? -20.788 1.149 30.547 1.00 95.88 191 GLU A O 1
ATOM 1478 N N . GLY A 1 192 ? -18.969 -0.170 30.489 1.00 94.75 192 GLY A N 1
ATOM 1479 C CA . GLY A 1 192 ? -19.673 -1.357 29.993 1.00 94.75 192 GLY A CA 1
ATOM 1480 C C . GLY A 1 192 ? -19.848 -1.418 28.469 1.00 94.75 192 GLY A C 1
ATOM 1481 O O . GLY A 1 192 ? -20.455 -2.363 27.969 1.00 94.75 192 GLY A O 1
ATOM 1482 N N . GLU A 1 193 ? -19.306 -0.464 27.707 1.00 97.25 193 GLU A N 1
ATOM 1483 C CA . GLU A 1 193 ? -19.317 -0.478 26.241 1.00 97.25 193 GLU A CA 1
ATOM 1484 C C . GLU A 1 193 ? -17.914 -0.686 25.643 1.00 97.25 193 GLU A C 1
ATOM 1486 O O . GLU A 1 193 ? -16.895 -0.296 26.207 1.00 97.25 193 GLU A O 1
ATOM 1491 N N . SER A 1 194 ? -17.867 -1.264 24.443 1.00 96.69 194 SER A N 1
ATOM 1492 C CA . SER A 1 194 ? -16.670 -1.433 23.621 1.00 96.69 194 SER A CA 1
ATOM 1493 C C . SER A 1 194 ? -16.721 -0.536 22.388 1.00 96.69 194 SER A C 1
ATOM 1495 O O . SER A 1 194 ? -17.729 -0.483 21.672 1.00 96.69 194 SER A O 1
ATOM 1497 N N . LEU A 1 195 ? -15.609 0.148 22.115 1.00 97.69 195 LEU A N 1
ATOM 1498 C CA . LEU A 1 195 ? -15.439 0.922 20.893 1.00 97.69 195 LEU A CA 1
ATOM 1499 C C . LEU A 1 195 ? -15.192 -0.016 19.708 1.00 97.69 195 LEU A C 1
ATOM 1501 O O . LEU A 1 195 ? -14.322 -0.881 19.742 1.00 97.69 195 LEU A O 1
ATOM 1505 N N . GLN A 1 196 ? -15.948 0.178 18.636 1.00 97.50 196 GLN A N 1
ATOM 1506 C CA . GLN A 1 196 ? -15.842 -0.586 17.397 1.00 97.50 196 GLN A CA 1
ATOM 1507 C C . GLN A 1 196 ? -15.036 0.187 16.341 1.00 97.50 196 GLN A C 1
ATOM 1509 O O . GLN A 1 196 ? -14.924 1.414 16.398 1.00 97.50 196 GLN A O 1
ATOM 1514 N N . GLN A 1 197 ? -14.526 -0.511 15.318 1.00 95.75 197 GLN A N 1
ATOM 1515 C CA . GLN A 1 197 ? -13.754 0.114 14.228 1.00 95.75 197 GLN A CA 1
ATOM 1516 C C . GLN A 1 197 ? -14.524 1.206 13.477 1.00 95.75 197 GLN A C 1
ATOM 1518 O O . GLN A 1 197 ? -13.952 2.219 13.093 1.00 95.75 197 GLN A O 1
ATOM 1523 N N . ASN A 1 198 ? -15.839 1.052 13.328 1.00 96.56 198 ASN A N 1
ATOM 1524 C CA . ASN A 1 198 ? -16.719 2.054 12.716 1.00 96.56 198 ASN A CA 1
ATOM 1525 C C . ASN A 1 198 ? -17.028 3.250 13.637 1.00 96.56 198 ASN A C 1
ATOM 1527 O O . ASN A 1 198 ? -17.968 3.999 13.377 1.00 96.56 198 ASN A O 1
ATOM 1531 N N . CYS A 1 199 ? -16.294 3.393 14.740 1.00 97.38 199 CYS A N 1
ATOM 1532 C CA . CYS A 1 199 ? -16.511 4.398 15.769 1.00 97.38 199 CYS A CA 1
ATOM 1533 C C . CYS A 1 199 ? -17.879 4.333 16.455 1.00 97.38 199 CYS A C 1
ATOM 1535 O O . CYS A 1 199 ? -18.318 5.334 17.013 1.00 97.38 199 CYS A O 1
ATOM 1537 N N . THR A 1 200 ? -18.564 3.190 16.443 1.00 98.00 200 THR A N 1
ATOM 1538 C CA . THR A 1 200 ? -19.759 2.987 17.276 1.00 98.00 200 THR A CA 1
ATOM 1539 C C . THR A 1 200 ? -19.380 2.359 18.612 1.00 98.00 200 THR A C 1
ATOM 1541 O O . THR A 1 200 ? -18.375 1.657 18.707 1.00 98.00 200 THR A O 1
ATOM 1544 N N . CYS A 1 201 ? -20.173 2.629 19.643 1.00 97.88 201 CYS A N 1
ATOM 1545 C CA . CYS A 1 201 ? -20.059 1.972 20.939 1.00 97.88 201 CYS A CA 1
ATOM 1546 C C . CYS A 1 201 ? -21.091 0.849 20.994 1.00 97.88 201 CYS A C 1
ATOM 1548 O O . CYS A 1 201 ? -22.236 1.042 20.578 1.00 97.88 201 CYS A O 1
ATOM 1550 N N . LYS A 1 202 ? -20.677 -0.336 21.439 1.00 97.19 202 LYS A N 1
ATOM 1551 C CA . LYS A 1 202 ? -21.573 -1.479 21.639 1.00 97.19 202 LYS A CA 1
ATOM 1552 C C . LYS A 1 202 ? -21.443 -1.991 23.068 1.00 97.19 202 LYS A C 1
ATOM 1554 O O . LYS A 1 202 ? -20.304 -2.105 23.518 1.00 97.19 202 LYS A O 1
ATOM 1559 N N . PRO A 1 203 ? -22.544 -2.359 23.745 1.00 96.50 203 PRO A N 1
ATOM 1560 C CA . PRO A 1 203 ? -22.469 -3.011 25.048 1.00 96.50 203 PRO A CA 1
ATOM 1561 C C . PRO A 1 203 ? -21.525 -4.215 24.990 1.00 96.50 203 PRO A C 1
ATOM 1563 O O . PRO A 1 203 ? -21.539 -4.967 24.010 1.00 96.50 203 PRO A O 1
ATOM 1566 N N . LEU A 1 204 ? -20.689 -4.380 26.012 1.00 92.75 204 LEU A N 1
ATOM 1567 C CA . LEU A 1 204 ? -19.890 -5.583 26.192 1.00 92.75 204 LEU A CA 1
ATOM 1568 C C . LEU A 1 204 ? -20.863 -6.740 26.409 1.00 92.75 204 LEU A C 1
ATOM 1570 O O . LEU A 1 204 ? -21.556 -6.806 27.420 1.00 92.75 204 LEU A O 1
ATOM 1574 N N . VAL A 1 205 ? -20.958 -7.628 25.423 1.00 89.69 205 VAL A N 1
ATOM 1575 C CA . VAL A 1 205 ? -21.684 -8.882 25.601 1.00 89.69 205 VAL A CA 1
ATOM 1576 C C . VAL A 1 205 ? -20.831 -9.717 26.545 1.00 89.69 205 VAL A C 1
ATOM 1578 O O . VAL A 1 205 ? -19.755 -10.171 26.151 1.00 89.69 205 VAL A O 1
ATOM 1581 N N . GLU A 1 206 ? -21.269 -9.872 27.795 1.00 81.75 206 GLU A N 1
ATOM 1582 C CA . GLU A 1 206 ? -20.643 -10.838 28.694 1.00 81.75 206 GLU A CA 1
ATOM 1583 C C . GLU A 1 206 ? -20.712 -12.213 28.019 1.00 81.75 206 GLU A C 1
ATOM 1585 O O . GLU A 1 206 ? -21.791 -12.619 27.572 1.00 81.75 206 GLU A O 1
ATOM 1590 N N . PRO A 1 207 ? -19.582 -12.925 27.873 1.00 79.31 207 PRO A N 1
ATOM 1591 C CA . PRO A 1 207 ? -19.620 -14.266 27.324 1.00 79.31 207 PRO A CA 1
ATOM 1592 C C . PRO A 1 207 ? -20.504 -15.112 28.240 1.00 79.31 207 PRO A C 1
ATOM 1594 O O . PRO A 1 207 ? -20.217 -15.224 29.433 1.00 79.31 207 PRO A O 1
ATOM 1597 N N . GLU A 1 208 ? -21.580 -15.695 27.700 1.00 75.25 208 GLU A N 1
ATOM 1598 C CA . GLU A 1 208 ? -22.398 -16.648 28.449 1.00 75.25 208 GLU A CA 1
ATOM 1599 C C . GLU A 1 208 ? -21.472 -17.740 28.986 1.00 75.25 208 GLU A C 1
ATOM 1601 O O . GLU A 1 208 ? -20.898 -18.530 28.228 1.00 75.25 208 GLU A O 1
ATOM 1606 N N . VAL A 1 209 ? -21.285 -17.746 30.308 1.00 79.69 209 VAL A N 1
ATOM 1607 C CA . VAL A 1 209 ? -20.475 -18.735 31.010 1.00 79.69 209 VAL A CA 1
ATOM 1608 C C . VAL A 1 209 ? -21.100 -20.090 30.724 1.00 79.69 209 VAL A C 1
ATOM 1610 O O . VAL A 1 209 ? -22.106 -20.475 31.315 1.00 79.69 209 VAL A O 1
ATOM 1613 N N . THR A 1 210 ? -20.529 -20.810 29.762 1.00 75.00 210 THR A N 1
ATOM 1614 C CA . THR A 1 210 ? -21.004 -22.139 29.405 1.00 75.00 210 THR A CA 1
ATOM 1615 C C . THR A 1 210 ? -20.544 -23.090 30.503 1.00 75.00 210 THR A C 1
ATOM 1617 O O . THR A 1 210 ? -19.446 -23.646 30.451 1.00 75.00 210 THR A O 1
ATOM 1620 N N . THR A 1 211 ? -21.363 -23.249 31.540 1.00 74.12 211 THR A N 1
ATOM 1621 C CA . THR A 1 211 ? -21.131 -24.203 32.624 1.00 74.12 211 THR A CA 1
ATOM 1622 C C . THR A 1 211 ? -21.236 -25.617 32.049 1.00 74.12 211 THR A C 1
ATOM 1624 O O . THR A 1 211 ? -22.324 -26.181 31.939 1.00 74.12 211 THR A O 1
ATOM 1627 N N . ARG A 1 212 ? -20.106 -26.199 31.627 1.00 68.19 212 ARG A N 1
ATOM 1628 C CA . ARG A 1 212 ? -20.031 -27.631 31.305 1.00 68.19 212 ARG A CA 1
ATOM 1629 C C . ARG A 1 212 ? -20.248 -28.417 32.601 1.00 68.19 212 ARG A C 1
ATOM 1631 O O . ARG A 1 212 ? -19.442 -28.301 33.521 1.00 68.19 212 ARG A O 1
ATOM 1638 N N . ARG A 1 213 ? -21.364 -29.148 32.669 1.00 69.06 213 ARG A N 1
ATOM 1639 C CA . ARG A 1 213 ? -21.635 -30.178 33.680 1.00 69.06 213 ARG A CA 1
ATOM 1640 C C . ARG A 1 213 ? -20.988 -31.495 33.287 1.00 69.06 213 ARG A C 1
ATOM 1642 O O . ARG A 1 213 ? -20.940 -31.766 32.067 1.00 69.06 213 ARG A O 1
#